Protein AF-A0A8E0IIP1-F1 (afdb_monomer_lite)

Structure (mmCIF, N/CA/C/O backbone):
data_AF-A0A8E0IIP1-F1
#
_entry.id   AF-A0A8E0IIP1-F1
#
loop_
_atom_site.group_PDB
_atom_site.id
_atom_site.type_symbol
_atom_site.label_atom_id
_atom_site.label_alt_id
_atom_site.label_comp_id
_atom_site.label_asym_id
_atom_site.label_entity_id
_atom_site.label_seq_id
_atom_site.pdbx_PDB_ins_code
_atom_site.Cartn_x
_atom_site.Cartn_y
_atom_site.Cartn_z
_atom_site.occupancy
_atom_site.B_iso_or_equiv
_atom_site.auth_seq_id
_atom_site.auth_comp_id
_atom_site.auth_asym_id
_atom_site.auth_atom_id
_atom_site.pdbx_PDB_model_num
ATOM 1 N N . MET A 1 1 ? 0.835 8.792 30.748 1.00 57.00 1 MET A N 1
ATOM 2 C CA . MET A 1 1 ? -0.344 8.325 29.977 1.00 57.00 1 MET A CA 1
ATOM 3 C C . MET A 1 1 ? 0.042 7.818 28.583 1.00 57.00 1 MET A C 1
ATOM 5 O O . MET A 1 1 ? -0.155 6.639 28.331 1.00 57.00 1 MET A O 1
ATOM 9 N N . TYR A 1 2 ? 0.683 8.631 27.726 1.00 58.44 2 TYR A N 1
ATOM 10 C CA . TYR A 1 2 ? 1.161 8.202 26.393 1.00 58.44 2 TYR A CA 1
ATOM 11 C C . TYR A 1 2 ? 2.090 6.975 26.408 1.00 58.44 2 TYR A C 1
ATOM 13 O O . TYR A 1 2 ? 1.942 6.086 25.577 1.00 58.44 2 TYR A O 1
ATOM 21 N N . HIS A 1 3 ? 2.997 6.878 27.385 1.00 64.25 3 HIS A N 1
ATOM 22 C CA . HIS A 1 3 ? 3.907 5.733 27.517 1.00 64.25 3 HIS A CA 1
ATOM 23 C C . HIS A 1 3 ? 3.172 4.389 27.710 1.00 64.25 3 HIS A C 1
ATOM 25 O O . HIS A 1 3 ? 3.529 3.390 27.091 1.00 64.25 3 HIS A O 1
ATOM 31 N N . ASN A 1 4 ? 2.089 4.371 28.498 1.00 65.06 4 ASN A N 1
ATOM 32 C CA . ASN A 1 4 ? 1.294 3.158 28.725 1.00 65.06 4 ASN A CA 1
ATOM 33 C C . ASN A 1 4 ? 0.497 2.759 27.479 1.00 65.06 4 ASN A C 1
ATOM 35 O O . ASN A 1 4 ? 0.403 1.573 27.174 1.00 65.06 4 ASN A O 1
ATOM 39 N N . VAL A 1 5 ? 0.008 3.747 26.720 1.00 62.69 5 VAL A N 1
ATOM 40 C CA . VAL A 1 5 ? -0.633 3.521 25.419 1.00 62.69 5 VAL A CA 1
ATOM 41 C C . VAL A 1 5 ? 0.356 2.877 24.451 1.00 62.69 5 VAL A C 1
ATOM 43 O O . VAL A 1 5 ? 0.039 1.851 23.863 1.00 62.69 5 VAL A O 1
ATOM 46 N N . ILE A 1 6 ? 1.573 3.412 24.330 1.00 63.59 6 ILE A N 1
ATOM 47 C CA . ILE A 1 6 ? 2.617 2.849 23.458 1.00 63.59 6 ILE A CA 1
ATOM 48 C C . ILE A 1 6 ? 2.985 1.426 23.896 1.00 63.59 6 ILE A C 1
ATOM 50 O O . ILE A 1 6 ? 3.087 0.534 23.058 1.00 63.59 6 ILE A O 1
ATOM 54 N N . ARG A 1 7 ? 3.112 1.175 25.204 1.00 66.38 7 ARG A N 1
ATOM 55 C CA . ARG A 1 7 ? 3.390 -0.164 25.744 1.00 66.38 7 ARG A CA 1
ATOM 56 C C . ARG A 1 7 ? 2.278 -1.164 25.411 1.00 66.38 7 ARG A C 1
ATOM 58 O O . ARG A 1 7 ? 2.577 -2.271 24.974 1.00 66.38 7 ARG A O 1
ATOM 65 N N . GLN A 1 8 ? 1.010 -0.783 25.568 1.00 66.12 8 GLN A N 1
ATOM 66 C CA . GLN A 1 8 ? -0.130 -1.621 25.172 1.00 66.12 8 GLN A CA 1
ATOM 67 C C . GLN A 1 8 ? -0.169 -1.847 23.657 1.00 66.12 8 GLN A C 1
ATOM 69 O O . GLN A 1 8 ? -0.395 -2.971 23.210 1.00 66.12 8 GLN A O 1
ATOM 74 N N . GLN A 1 9 ? 0.103 -0.809 22.860 1.00 66.31 9 GLN A N 1
ATOM 75 C CA . GLN A 1 9 ? 0.164 -0.947 21.411 1.00 66.31 9 GLN A CA 1
ATOM 76 C C . GLN A 1 9 ? 1.285 -1.914 21.003 1.00 66.31 9 GLN A C 1
ATOM 78 O O . GLN A 1 9 ? 1.018 -2.813 20.210 1.00 66.31 9 GLN A O 1
ATOM 83 N N . ASN A 1 10 ? 2.470 -1.827 21.611 1.00 65.88 10 ASN A N 1
ATOM 84 C CA . ASN A 1 10 ? 3.581 -2.750 21.370 1.00 65.88 10 ASN A CA 1
ATOM 85 C C . ASN A 1 10 ? 3.250 -4.201 21.742 1.00 65.88 10 ASN A C 1
ATOM 87 O O . ASN A 1 10 ? 3.603 -5.097 20.984 1.00 65.88 10 ASN A O 1
ATOM 91 N N . LEU A 1 11 ? 2.540 -4.442 22.850 1.00 69.94 11 LEU A N 1
ATOM 92 C CA . LEU A 1 11 ? 2.113 -5.793 23.248 1.00 69.94 11 LEU A CA 1
ATOM 93 C C . LEU A 1 11 ? 1.131 -6.422 22.249 1.00 69.94 11 LEU A C 1
ATOM 95 O O . LEU A 1 11 ? 1.214 -7.608 21.942 1.00 69.94 11 LEU A O 1
ATOM 99 N N . LEU A 1 12 ? 0.202 -5.632 21.708 1.00 67.56 12 LEU A N 1
ATOM 100 C CA . LEU A 1 12 ? -0.656 -6.098 20.618 1.00 67.56 12 LEU A CA 1
ATOM 101 C C . LEU A 1 12 ? 0.140 -6.278 19.317 1.00 67.56 12 LEU A C 1
ATOM 103 O O . LEU A 1 12 ? -0.113 -7.212 18.564 1.00 67.56 12 LEU A O 1
ATOM 107 N N . THR A 1 13 ? 1.117 -5.413 19.046 1.00 66.38 13 THR A N 1
ATOM 108 C CA . THR A 1 13 ? 1.976 -5.528 17.864 1.00 66.38 13 THR A CA 1
ATOM 109 C C . THR A 1 13 ? 2.789 -6.820 17.879 1.00 66.38 13 THR A C 1
ATOM 111 O O . THR A 1 13 ? 2.849 -7.499 16.857 1.00 66.38 13 THR A O 1
ATOM 114 N N . THR A 1 14 ? 3.358 -7.208 19.022 1.00 69.44 14 THR A N 1
ATOM 115 C CA . THR A 1 14 ? 4.048 -8.497 19.165 1.00 69.44 14 THR A CA 1
ATOM 116 C C . THR A 1 14 ? 3.091 -9.676 19.015 1.00 69.44 14 THR A C 1
ATOM 118 O O . THR A 1 14 ? 3.444 -10.654 18.361 1.00 69.44 14 THR A O 1
ATOM 121 N N . ALA A 1 15 ? 1.855 -9.572 19.515 1.00 72.75 15 ALA A N 1
ATOM 122 C CA . ALA A 1 15 ? 0.838 -10.610 19.329 1.00 72.75 15 ALA A CA 1
ATOM 123 C C . ALA A 1 15 ? 0.456 -10.823 17.849 1.00 72.75 15 ALA A C 1
ATOM 125 O O . ALA A 1 15 ? 0.236 -11.956 17.421 1.00 72.75 15 ALA A O 1
ATOM 126 N N . PHE A 1 16 ? 0.426 -9.752 17.048 1.00 76.81 16 PHE A N 1
ATOM 127 C CA . PHE A 1 16 ? 0.108 -9.802 15.615 1.00 76.81 16 PHE A CA 1
ATOM 128 C C . PHE A 1 16 ? 1.342 -9.799 14.699 1.00 76.81 16 PHE A C 1
ATOM 130 O O . PHE A 1 16 ? 1.198 -9.708 13.481 1.00 76.81 16 PHE A O 1
ATOM 137 N N . PHE A 1 17 ? 2.550 -9.968 15.246 1.00 76.81 17 PHE A N 1
ATOM 138 C CA . PHE A 1 17 ? 3.807 -9.931 14.489 1.00 76.81 17 PHE A CA 1
ATOM 139 C C . PHE A 1 17 ? 3.812 -10.877 13.284 1.00 76.81 17 PHE A C 1
ATOM 141 O O . PHE A 1 17 ? 4.213 -10.488 12.191 1.00 76.81 17 PHE A O 1
ATOM 148 N N . ARG A 1 18 ? 3.274 -12.093 13.449 1.00 78.75 18 ARG A N 1
ATOM 149 C CA . ARG A 1 18 ? 3.151 -13.075 12.359 1.00 78.75 18 ARG A CA 1
ATOM 150 C C . ARG A 1 18 ? 2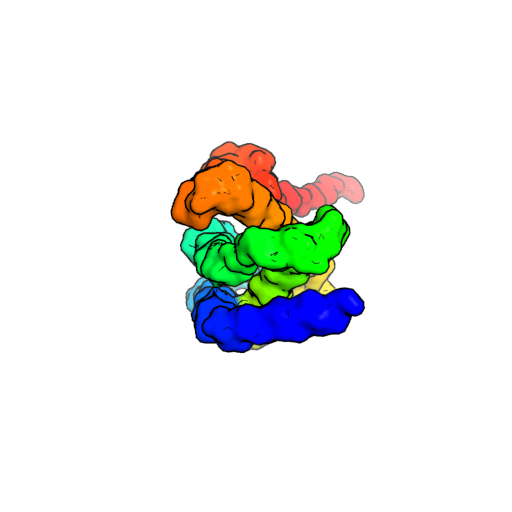.310 -12.559 11.189 1.00 78.75 18 ARG A C 1
ATOM 152 O O . ARG A 1 18 ? 2.659 -12.812 10.044 1.00 78.75 18 ARG A O 1
ATOM 159 N N . VAL A 1 19 ? 1.240 -11.812 11.460 1.00 80.56 19 VAL A N 1
ATOM 160 C CA . VAL A 1 19 ? 0.385 -11.230 10.414 1.00 80.56 19 VAL A CA 1
ATOM 161 C C . VAL A 1 19 ? 1.149 -10.149 9.652 1.00 80.56 19 VAL A C 1
ATOM 163 O O . VAL A 1 19 ? 1.135 -10.146 8.424 1.00 80.56 19 VAL A O 1
ATOM 166 N N . TYR A 1 20 ? 1.873 -9.278 10.362 1.00 79.31 20 TYR A N 1
ATOM 167 C CA . TYR A 1 20 ? 2.717 -8.259 9.734 1.00 79.31 20 TYR A CA 1
ATOM 168 C C . TYR A 1 20 ? 3.836 -8.875 8.884 1.00 79.31 20 TYR A C 1
ATOM 170 O O . TYR A 1 20 ? 4.094 -8.389 7.784 1.00 79.31 20 TYR A O 1
ATOM 178 N N . LEU A 1 21 ? 4.450 -9.974 9.342 1.00 81.38 21 LEU A N 1
ATOM 179 C CA . LEU A 1 21 ? 5.435 -10.726 8.560 1.00 81.38 21 LEU A CA 1
ATOM 180 C C . LEU A 1 21 ? 4.839 -11.284 7.268 1.00 81.38 21 LEU A C 1
ATOM 182 O O . LEU A 1 21 ? 5.437 -11.119 6.209 1.00 81.38 21 LEU A O 1
ATOM 186 N N . VAL A 1 22 ? 3.656 -11.903 7.335 1.00 84.38 22 VAL A N 1
ATOM 187 C CA . VAL A 1 22 ? 2.963 -12.415 6.142 1.00 84.38 22 VAL A CA 1
ATOM 188 C C . VAL A 1 22 ? 2.640 -11.272 5.177 1.00 84.38 22 VAL A C 1
ATOM 190 O O . VAL A 1 22 ? 2.883 -11.402 3.981 1.00 84.38 22 VAL A O 1
ATOM 193 N N . CYS A 1 23 ? 2.175 -10.125 5.680 1.00 85.19 23 CYS A N 1
ATOM 194 C CA . CYS A 1 23 ? 1.909 -8.952 4.843 1.00 85.19 23 CYS A CA 1
ATOM 195 C C . CYS A 1 23 ? 3.179 -8.428 4.159 1.00 85.19 23 CYS A C 1
ATOM 197 O O . CYS A 1 23 ? 3.158 -8.107 2.971 1.00 85.19 23 CYS A O 1
ATOM 199 N N . GLY A 1 24 ? 4.295 -8.377 4.891 1.00 83.88 24 GLY A N 1
ATOM 200 C CA . GLY A 1 24 ? 5.602 -8.020 4.346 1.00 83.88 24 GLY A CA 1
ATOM 201 C C . GLY A 1 24 ? 6.073 -9.003 3.275 1.00 83.88 24 GLY A C 1
ATOM 202 O O . GLY A 1 24 ? 6.498 -8.583 2.203 1.00 83.88 24 GLY A O 1
ATOM 203 N N . PHE A 1 25 ? 5.928 -10.305 3.520 1.00 85.62 25 PHE A N 1
ATOM 204 C CA . PHE A 1 25 ? 6.297 -11.354 2.570 1.00 85.62 25 PHE A CA 1
ATOM 205 C C . PHE A 1 25 ? 5.478 -11.287 1.275 1.00 85.62 25 PHE A C 1
ATOM 207 O O . PHE A 1 25 ? 6.038 -11.365 0.185 1.00 85.62 25 PHE A O 1
ATOM 214 N N . VAL A 1 26 ? 4.164 -11.078 1.373 1.00 85.62 26 VAL A N 1
ATOM 215 C CA . VAL A 1 26 ? 3.301 -10.915 0.194 1.00 85.62 26 VAL A CA 1
ATOM 216 C C . VAL A 1 26 ? 3.667 -9.646 -0.582 1.00 85.62 26 VAL A C 1
ATOM 218 O O . VAL A 1 26 ? 3.760 -9.692 -1.806 1.00 85.62 26 VAL A O 1
ATOM 221 N N . SER A 1 27 ? 3.947 -8.538 0.113 1.00 85.00 27 SER A N 1
ATOM 222 C CA . SER A 1 27 ? 4.437 -7.298 -0.510 1.00 85.00 27 SER A CA 1
ATOM 223 C C . SER A 1 27 ? 5.734 -7.529 -1.297 1.00 85.00 27 SER A C 1
ATOM 225 O O . SER A 1 27 ? 5.860 -7.092 -2.440 1.00 85.00 27 SER A O 1
ATOM 227 N N . LEU A 1 28 ? 6.665 -8.291 -0.716 1.00 86.69 28 LEU A N 1
ATOM 228 C CA . LEU A 1 28 ? 7.923 -8.677 -1.350 1.00 86.69 28 LEU A CA 1
ATOM 229 C C . LEU A 1 28 ? 7.690 -9.526 -2.607 1.00 86.69 28 LEU A C 1
ATOM 231 O O . LEU A 1 28 ? 8.248 -9.215 -3.655 1.00 86.69 28 LEU A O 1
ATOM 235 N N . MET A 1 29 ? 6.839 -10.554 -2.539 1.00 85.50 29 MET A N 1
ATOM 236 C CA . MET A 1 29 ? 6.538 -11.422 -3.690 1.00 85.50 29 MET A CA 1
ATOM 237 C C . MET A 1 29 ? 5.884 -10.660 -4.847 1.00 85.50 29 MET A C 1
ATOM 239 O O . MET A 1 29 ? 6.220 -10.879 -6.013 1.00 85.50 29 MET A O 1
ATOM 243 N N . ILE A 1 30 ? 4.997 -9.713 -4.532 1.00 85.19 30 ILE A N 1
ATOM 244 C CA . ILE A 1 30 ? 4.390 -8.828 -5.531 1.00 85.19 30 ILE A CA 1
ATOM 245 C C . ILE A 1 30 ? 5.466 -8.009 -6.251 1.00 85.19 30 ILE A C 1
ATOM 247 O O . ILE A 1 30 ? 5.477 -7.973 -7.479 1.00 85.19 30 ILE A O 1
ATOM 251 N N . SER A 1 31 ? 6.395 -7.396 -5.513 1.00 81.62 31 SER A N 1
ATOM 252 C CA . SER A 1 31 ? 7.503 -6.640 -6.108 1.00 81.62 31 SER A CA 1
ATOM 253 C C . SER A 1 31 ? 8.441 -7.518 -6.940 1.00 81.62 31 SER A C 1
ATOM 255 O O . SER A 1 31 ? 8.840 -7.120 -8.030 1.00 81.62 31 SER A O 1
ATOM 257 N N . LEU A 1 32 ? 8.759 -8.732 -6.478 1.00 83.62 32 LEU A N 1
ATOM 258 C CA . LEU A 1 32 ? 9.637 -9.661 -7.202 1.00 83.62 32 LEU A CA 1
ATOM 259 C C . LEU A 1 32 ? 9.041 -10.170 -8.517 1.00 83.62 32 LEU A C 1
ATOM 261 O O . LEU A 1 32 ? 9.791 -10.604 -9.388 1.00 83.62 32 LEU A O 1
ATOM 265 N N . THR A 1 33 ? 7.724 -10.069 -8.712 1.00 79.38 33 THR A N 1
ATOM 266 C CA . THR A 1 33 ? 7.091 -10.418 -9.996 1.00 79.38 33 THR A CA 1
ATOM 267 C C . THR A 1 33 ? 7.653 -9.572 -11.150 1.00 79.38 33 THR A C 1
ATOM 269 O O . THR A 1 33 ? 7.672 -10.019 -12.295 1.00 79.38 33 THR A O 1
ATOM 272 N N . GLY A 1 34 ? 8.192 -8.382 -10.854 1.00 69.00 34 GLY A N 1
ATOM 273 C CA . GLY A 1 34 ? 8.881 -7.543 -11.832 1.00 69.00 34 GLY A CA 1
ATOM 274 C C . GLY A 1 34 ? 10.159 -8.152 -12.426 1.00 69.00 34 GLY A C 1
ATOM 275 O O . GLY A 1 34 ? 10.562 -7.728 -13.503 1.00 69.00 34 GLY A O 1
ATOM 276 N N . LEU A 1 35 ? 10.765 -9.168 -11.792 1.00 72.06 35 LEU A N 1
ATOM 277 C CA . LEU A 1 35 ? 11.939 -9.868 -12.336 1.00 72.06 35 LEU A CA 1
ATOM 278 C C . LEU A 1 35 ? 11.620 -10.602 -13.642 1.00 72.06 35 LEU A C 1
ATOM 280 O O . LEU A 1 35 ? 12.394 -10.527 -14.586 1.00 72.06 35 LEU A O 1
ATOM 284 N N . ASN A 1 36 ? 10.463 -11.264 -13.714 1.00 69.94 36 ASN A N 1
ATOM 285 C CA . ASN A 1 36 ? 10.079 -12.052 -14.890 1.00 69.94 36 ASN A CA 1
ATOM 286 C C . ASN A 1 36 ? 9.547 -11.189 -16.042 1.00 69.94 36 ASN A C 1
ATOM 288 O O . ASN A 1 36 ? 9.533 -11.635 -17.184 1.00 69.94 36 ASN A O 1
ATOM 292 N N . ASN A 1 37 ? 9.094 -9.968 -15.745 1.00 64.00 37 ASN A N 1
ATOM 293 C CA . ASN A 1 37 ? 8.469 -9.080 -16.725 1.00 64.00 37 ASN A CA 1
ATOM 294 C C . ASN A 1 37 ? 9.475 -8.178 -17.461 1.00 64.00 37 ASN A C 1
ATOM 296 O O . ASN A 1 37 ? 9.102 -7.540 -18.442 1.00 64.00 37 ASN A O 1
ATOM 300 N N . MET A 1 38 ? 10.729 -8.107 -17.005 1.00 62.78 38 MET A N 1
ATOM 301 C CA . MET A 1 38 ? 11.791 -7.329 -17.646 1.00 62.78 38 MET A CA 1
ATOM 302 C C . MET A 1 38 ? 12.708 -8.251 -18.454 1.00 62.78 38 MET A C 1
ATOM 304 O O . MET A 1 38 ? 13.802 -8.596 -18.015 1.00 62.78 38 MET A O 1
ATOM 308 N N . SER A 1 39 ? 12.280 -8.661 -19.648 1.00 55.22 39 SER A N 1
ATOM 309 C CA . SER A 1 39 ? 13.222 -9.195 -20.633 1.00 55.22 39 SER A CA 1
ATOM 310 C C . SER A 1 39 ? 14.053 -8.045 -21.201 1.00 55.22 39 SER A C 1
ATOM 312 O O . SER A 1 39 ? 13.507 -7.022 -21.615 1.00 55.22 39 SER A O 1
ATOM 314 N N . SER A 1 40 ? 15.370 -8.230 -21.247 1.00 52.88 40 SER A N 1
ATOM 315 C CA . SER A 1 40 ? 16.417 -7.273 -21.645 1.00 52.88 40 SER A CA 1
ATOM 316 C C . SER A 1 40 ? 16.338 -6.742 -23.090 1.00 52.88 40 SER A C 1
ATOM 318 O O . SER A 1 40 ? 17.301 -6.170 -23.592 1.00 52.88 40 SER A O 1
ATOM 320 N N . THR A 1 41 ? 15.218 -6.926 -23.784 1.00 51.62 41 THR A N 1
ATOM 321 C CA . THR A 1 41 ? 15.050 -6.587 -25.201 1.00 51.62 41 THR A CA 1
ATOM 322 C C . THR A 1 41 ? 14.163 -5.365 -25.452 1.00 51.62 41 THR A C 1
ATOM 324 O O . THR A 1 41 ? 14.317 -4.758 -26.504 1.00 51.62 41 THR A O 1
ATOM 327 N N . ASP A 1 42 ? 13.335 -4.924 -24.491 1.00 56.44 42 ASP A N 1
ATOM 328 C CA . ASP A 1 42 ? 12.415 -3.779 -24.662 1.00 56.44 42 ASP A CA 1
ATOM 329 C C . ASP A 1 42 ? 12.558 -2.733 -23.539 1.00 56.44 42 ASP A C 1
ATOM 331 O O . ASP A 1 42 ? 11.716 -2.582 -22.644 1.00 56.44 42 ASP A O 1
ATOM 335 N N . PHE A 1 43 ? 13.663 -1.986 -23.579 1.00 62.75 43 PHE A N 1
ATOM 336 C CA . PHE A 1 43 ? 13.945 -0.896 -22.645 1.00 62.75 43 PHE A CA 1
ATOM 337 C C . PHE A 1 43 ? 13.122 0.361 -22.984 1.00 62.75 43 PHE A C 1
ATOM 339 O O . PHE A 1 43 ? 13.451 1.097 -23.912 1.00 62.75 43 PHE A O 1
ATOM 346 N N . SER A 1 44 ? 12.069 0.647 -22.203 1.00 70.19 44 SER A N 1
ATOM 347 C CA . SER A 1 44 ? 11.325 1.916 -22.271 1.00 70.19 44 SER A CA 1
ATOM 348 C C . SER A 1 44 ? 10.938 2.449 -20.873 1.00 70.19 44 SER A C 1
ATOM 350 O O . SER A 1 44 ? 10.658 1.657 -19.966 1.00 70.19 44 SER A O 1
ATOM 352 N N . PRO A 1 45 ? 10.878 3.784 -20.663 1.00 69.25 45 PRO A N 1
ATOM 353 C CA . PRO A 1 45 ? 10.410 4.392 -19.407 1.00 69.25 45 PRO A CA 1
ATOM 354 C C . PRO A 1 45 ? 8.983 3.981 -19.018 1.00 69.25 45 PRO A C 1
ATOM 356 O O . PRO A 1 45 ? 8.634 3.928 -17.837 1.00 69.25 45 PRO A O 1
ATOM 359 N N . GLU A 1 46 ? 8.147 3.686 -20.012 1.00 71.88 46 GLU A N 1
ATOM 360 C CA . GLU A 1 46 ? 6.775 3.228 -19.805 1.00 71.88 46 GLU A CA 1
ATOM 361 C C . GLU A 1 46 ? 6.749 1.794 -19.264 1.00 71.88 46 GLU A C 1
ATOM 363 O O . GLU A 1 46 ? 6.057 1.541 -18.275 1.00 71.88 46 GLU A O 1
ATOM 368 N N . ASN A 1 47 ? 7.581 0.902 -19.817 1.00 73.25 47 ASN A N 1
ATOM 369 C CA . ASN A 1 47 ? 7.741 -0.477 -19.342 1.00 73.25 47 ASN A CA 1
ATOM 370 C C . ASN A 1 47 ? 8.291 -0.523 -17.908 1.00 73.25 47 ASN A C 1
ATOM 372 O O . ASN A 1 47 ? 7.841 -1.322 -17.082 1.00 73.25 47 ASN A O 1
ATOM 376 N N . LEU A 1 48 ? 9.222 0.377 -17.576 1.00 74.88 48 LEU A N 1
ATOM 377 C CA . LEU A 1 48 ? 9.732 0.548 -16.214 1.00 74.88 48 LEU A CA 1
ATOM 378 C C . LEU A 1 48 ? 8.594 0.896 -15.241 1.00 74.88 48 LEU A C 1
ATOM 380 O O . LEU A 1 48 ? 8.445 0.280 -14.185 1.00 74.88 48 LEU A O 1
ATOM 384 N N . MET A 1 49 ? 7.745 1.850 -15.622 1.00 76.19 49 MET A N 1
ATOM 385 C CA . MET A 1 49 ? 6.625 2.303 -14.799 1.00 76.19 49 MET A CA 1
ATOM 386 C C . MET A 1 49 ? 5.547 1.236 -14.602 1.00 76.19 49 MET A C 1
ATOM 388 O O . MET A 1 49 ? 5.012 1.113 -13.499 1.00 76.19 49 MET A O 1
ATOM 392 N N . THR A 1 50 ? 5.221 0.455 -15.631 1.00 75.69 50 THR A N 1
ATOM 393 C CA . THR A 1 50 ? 4.255 -0.649 -15.515 1.00 75.69 50 THR A CA 1
ATOM 394 C C . THR A 1 50 ? 4.796 -1.813 -14.697 1.00 75.69 50 THR A C 1
ATOM 396 O O . THR A 1 50 ? 4.010 -2.525 -14.075 1.00 75.69 50 THR A O 1
ATOM 399 N N . THR A 1 51 ? 6.120 -1.981 -14.657 1.00 76.94 51 THR A N 1
ATOM 400 C CA . THR A 1 51 ? 6.773 -3.031 -13.869 1.00 76.94 51 THR A CA 1
ATOM 401 C C . THR A 1 51 ? 6.877 -2.671 -12.391 1.00 76.94 51 THR A C 1
ATOM 403 O O . THR A 1 51 ? 6.616 -3.524 -11.550 1.00 76.94 51 THR A O 1
ATOM 406 N N . ILE A 1 52 ? 7.210 -1.416 -12.064 1.00 77.81 52 ILE A N 1
ATOM 407 C CA . ILE A 1 52 ? 7.264 -0.942 -10.670 1.00 77.81 52 ILE A CA 1
ATOM 408 C C . ILE A 1 52 ? 5.847 -0.806 -10.097 1.00 77.81 52 ILE A C 1
ATOM 410 O O . ILE A 1 52 ? 5.604 -1.161 -8.946 1.00 77.81 52 ILE A O 1
ATOM 414 N N . PHE A 1 53 ? 4.887 -0.326 -10.898 1.00 80.00 53 PHE A N 1
ATOM 415 C CA . PHE A 1 53 ? 3.500 -0.107 -10.471 1.00 80.00 53 PHE A CA 1
ATOM 416 C C . PHE A 1 53 ? 2.482 -0.967 -11.247 1.00 80.00 53 PHE A C 1
ATOM 418 O O . PHE A 1 53 ? 1.605 -0.432 -11.942 1.00 80.00 53 PHE A O 1
ATOM 425 N N . PRO A 1 54 ? 2.538 -2.303 -11.115 1.00 81.12 54 PRO A N 1
ATOM 426 C CA . PRO A 1 54 ? 1.617 -3.207 -11.788 1.00 81.12 54 PRO A CA 1
ATOM 427 C C . PRO A 1 54 ? 0.219 -3.077 -11.176 1.00 81.12 54 PRO A C 1
ATOM 429 O O . PRO A 1 54 ? -0.061 -3.575 -10.083 1.00 81.12 54 PRO A O 1
ATOM 432 N N . ARG A 1 55 ? -0.690 -2.405 -11.893 1.00 81.88 55 ARG A N 1
ATOM 433 C CA . ARG A 1 55 ? -2.026 -2.033 -11.384 1.00 81.88 55 ARG A CA 1
ATOM 434 C C . ARG A 1 55 ? -2.828 -3.236 -10.880 1.00 81.88 55 ARG A C 1
ATOM 436 O O . ARG A 1 55 ? -3.486 -3.136 -9.852 1.00 81.88 55 ARG A O 1
ATOM 443 N N . HIS A 1 56 ? -2.745 -4.374 -11.570 1.00 82.38 56 HIS A N 1
ATOM 444 C CA . HIS A 1 56 ? -3.453 -5.605 -11.199 1.00 82.38 56 HIS A CA 1
ATOM 445 C C . HIS A 1 56 ? -2.925 -6.223 -9.902 1.00 82.38 56 HIS A C 1
ATOM 447 O O . HIS A 1 56 ? -3.715 -6.634 -9.056 1.00 82.38 56 HIS A O 1
ATOM 453 N N . LEU A 1 57 ? -1.603 -6.235 -9.706 1.00 84.12 57 LEU A N 1
ATOM 454 C CA . LEU A 1 57 ? -0.999 -6.761 -8.481 1.00 84.12 57 LEU A CA 1
ATOM 455 C C . LEU A 1 57 ? -1.224 -5.822 -7.291 1.00 84.12 57 LEU A C 1
ATOM 457 O O . LEU A 1 57 ? -1.420 -6.283 -6.168 1.00 84.12 57 LEU A O 1
ATOM 461 N N . ILE A 1 58 ? -1.264 -4.508 -7.527 1.00 84.38 58 ILE A N 1
ATOM 462 C CA . ILE A 1 58 ? -1.638 -3.536 -6.494 1.00 84.38 58 ILE A CA 1
ATOM 463 C C . ILE A 1 58 ? -3.106 -3.737 -6.081 1.00 84.38 58 ILE A C 1
ATOM 465 O O . ILE A 1 58 ? -3.405 -3.790 -4.887 1.00 84.38 58 ILE A O 1
ATOM 469 N N . PHE A 1 59 ? -4.006 -3.902 -7.057 1.00 85.31 59 PHE A N 1
ATOM 470 C CA . PHE A 1 59 ? -5.439 -4.109 -6.836 1.00 85.31 59 PHE A CA 1
ATOM 471 C C . PHE A 1 59 ? -5.759 -5.429 -6.118 1.00 85.31 59 PHE A C 1
ATOM 473 O O . PHE A 1 59 ? -6.446 -5.399 -5.098 1.00 85.31 59 PHE A O 1
ATOM 480 N N . CYS A 1 60 ? -5.276 -6.564 -6.631 1.00 84.25 60 CYS A N 1
ATOM 481 C CA . CYS A 1 60 ? -5.602 -7.896 -6.109 1.00 84.25 60 CYS A CA 1
ATOM 482 C C . CYS A 1 60 ? -4.704 -8.334 -4.947 1.00 84.25 60 CYS A C 1
ATOM 484 O O . CYS A 1 60 ? -5.107 -9.174 -4.148 1.00 84.25 60 CYS A O 1
ATOM 486 N N . GLY A 1 61 ? -3.482 -7.810 -4.867 1.00 85.81 61 GLY A N 1
ATOM 487 C CA . GLY A 1 61 ? -2.467 -8.270 -3.925 1.00 85.81 61 GLY A CA 1
ATOM 488 C C . GLY A 1 61 ? -2.203 -7.260 -2.818 1.00 85.81 61 GLY A C 1
ATOM 489 O O . GLY A 1 61 ? -2.535 -7.506 -1.658 1.00 85.81 61 GLY A O 1
ATOM 490 N N . LEU A 1 62 ? -1.618 -6.113 -3.165 1.00 86.31 62 LEU A N 1
ATOM 491 C CA . LEU A 1 62 ? -1.042 -5.187 -2.185 1.00 86.31 62 LEU A CA 1
ATOM 492 C C . LEU A 1 62 ? -2.109 -4.567 -1.271 1.00 86.31 62 LEU A C 1
ATOM 494 O O . LEU A 1 62 ? -1.975 -4.612 -0.047 1.00 86.31 62 LEU A O 1
ATOM 498 N N . ILE A 1 63 ? -3.196 -4.048 -1.850 1.00 88.00 63 ILE A N 1
ATOM 499 C CA . ILE A 1 63 ? -4.286 -3.418 -1.091 1.00 88.00 63 ILE A CA 1
ATOM 500 C C . ILE A 1 63 ? -5.053 -4.441 -0.231 1.00 88.00 63 ILE A C 1
ATOM 502 O O . ILE A 1 63 ? -5.214 -4.191 0.965 1.00 88.00 63 ILE A O 1
ATOM 506 N N . PRO A 1 64 ? -5.492 -5.606 -0.749 1.00 87.88 64 PRO A N 1
ATOM 507 C CA . PRO A 1 64 ? -6.193 -6.599 0.067 1.00 87.88 64 PRO A CA 1
ATOM 508 C C . PRO A 1 64 ? -5.331 -7.142 1.205 1.00 87.88 64 PRO A C 1
ATOM 510 O O . PRO A 1 64 ? -5.814 -7.269 2.327 1.00 87.88 64 PRO A O 1
ATOM 513 N N . THR A 1 65 ? -4.042 -7.381 0.950 1.00 89.12 65 THR A N 1
ATOM 514 C CA . THR A 1 65 ? -3.084 -7.814 1.977 1.00 89.12 65 THR A CA 1
ATOM 515 C C . THR A 1 65 ? -2.966 -6.783 3.092 1.00 89.12 65 THR A C 1
ATOM 517 O O . THR A 1 65 ? -3.040 -7.132 4.269 1.00 89.12 65 THR A O 1
ATOM 520 N N . TYR A 1 66 ? -2.855 -5.503 2.735 1.00 89.69 66 TYR A N 1
ATOM 521 C CA . TYR A 1 66 ? -2.836 -4.417 3.706 1.00 89.69 66 TYR A CA 1
ATOM 522 C C . TYR A 1 66 ? -4.109 -4.390 4.570 1.00 89.69 66 TYR A C 1
ATOM 524 O O . TYR A 1 66 ? -4.024 -4.321 5.798 1.00 89.69 66 TYR A O 1
ATOM 532 N N . LEU A 1 67 ? -5.291 -4.507 3.955 1.00 89.56 67 LEU A N 1
ATOM 533 C CA . LEU A 1 67 ? -6.571 -4.523 4.672 1.00 89.56 67 LEU A CA 1
ATOM 534 C C . LEU A 1 67 ? -6.684 -5.722 5.626 1.00 89.56 67 LEU A C 1
ATOM 536 O O . LEU A 1 67 ? -7.102 -5.561 6.777 1.00 89.56 67 LEU A O 1
ATOM 540 N N . LEU A 1 68 ? -6.274 -6.911 5.173 1.00 88.38 68 LEU A N 1
ATOM 541 C CA . LEU A 1 68 ? -6.259 -8.133 5.981 1.00 88.38 68 LEU A CA 1
ATOM 542 C C . LEU A 1 68 ? -5.239 -8.069 7.122 1.00 88.38 68 LEU A C 1
ATOM 544 O O . LEU A 1 68 ? -5.490 -8.642 8.177 1.00 88.38 68 LEU A O 1
ATOM 548 N N . GLY A 1 69 ? -4.127 -7.350 6.957 1.00 84.56 69 GLY A N 1
ATOM 549 C CA . GLY A 1 69 ? -3.171 -7.087 8.035 1.00 84.56 69 GLY A CA 1
ATOM 550 C C . GLY A 1 69 ? -3.682 -6.077 9.064 1.00 84.56 69 GLY A C 1
ATOM 551 O O . GLY A 1 69 ? -3.428 -6.212 10.263 1.00 84.56 69 GLY A O 1
ATOM 552 N N . LEU A 1 70 ? -4.443 -5.079 8.613 1.00 86.44 70 LEU A N 1
ATOM 553 C CA . LEU A 1 70 ? -4.953 -3.993 9.448 1.00 86.44 70 LEU A CA 1
ATOM 554 C C . LEU A 1 70 ? -6.121 -4.431 10.341 1.00 86.44 70 LEU A C 1
ATOM 556 O O . LEU A 1 70 ? -6.131 -4.138 11.536 1.00 86.44 70 LEU A O 1
ATOM 560 N N . LEU A 1 71 ? -7.102 -5.152 9.797 1.00 84.94 71 LEU A N 1
ATOM 561 C CA . LEU A 1 71 ? -8.349 -5.491 10.499 1.00 84.94 71 LEU A CA 1
ATOM 562 C C . LEU A 1 71 ? -8.170 -6.316 11.792 1.00 84.94 71 LEU A C 1
ATOM 564 O O . LEU A 1 71 ? -8.836 -6.010 12.792 1.00 84.94 71 LEU A O 1
ATOM 568 N N . PRO A 1 72 ? -7.298 -7.340 11.854 1.00 75.62 72 PRO A N 1
ATOM 569 C CA . PRO A 1 72 ? -7.017 -8.069 13.088 1.00 75.62 72 PRO A CA 1
ATOM 570 C C . PRO A 1 72 ? -6.444 -7.159 14.174 1.00 75.62 72 PRO A C 1
ATOM 572 O O . PRO A 1 72 ? -6.875 -7.253 15.325 1.00 75.62 72 PRO A O 1
ATOM 575 N N . ALA A 1 73 ? -5.564 -6.230 13.786 1.00 71.88 73 ALA A N 1
ATOM 576 C CA . ALA A 1 73 ? -4.884 -5.302 14.684 1.00 71.88 73 ALA A CA 1
ATOM 577 C C . ALA A 1 73 ? -5.809 -4.215 15.265 1.00 71.88 73 ALA A C 1
ATOM 579 O O . ALA A 1 73 ? -5.481 -3.604 16.284 1.00 71.88 73 ALA A O 1
ATOM 580 N N . ILE A 1 74 ? -6.987 -3.998 14.668 1.00 70.50 74 ILE A N 1
ATOM 581 C CA . ILE A 1 74 ? -8.043 -3.153 15.235 1.00 70.50 74 ILE A CA 1
ATOM 582 C C . ILE A 1 74 ? -8.754 -3.946 16.339 1.00 70.50 74 ILE A C 1
ATOM 584 O O . ILE A 1 74 ? -9.753 -4.634 16.116 1.00 70.50 74 ILE A O 1
ATOM 588 N N . GLN A 1 75 ? -8.222 -3.885 17.553 1.00 65.62 75 GLN A N 1
ATOM 589 C CA . GLN A 1 75 ? -8.924 -4.284 18.770 1.00 65.62 75 GLN A CA 1
ATOM 590 C C . GLN A 1 75 ? -9.022 -3.064 19.679 1.00 65.62 75 GLN A C 1
ATOM 592 O O . GLN A 1 75 ? -8.196 -2.870 20.564 1.00 65.62 75 GLN A O 1
ATOM 597 N N . ILE A 1 76 ? -10.024 -2.219 19.443 1.00 59.56 76 ILE A N 1
ATOM 598 C CA . ILE A 1 76 ? -10.348 -1.143 20.381 1.00 59.56 76 ILE A CA 1
ATOM 599 C C . ILE A 1 76 ? -11.153 -1.795 21.502 1.00 59.56 76 ILE A C 1
ATOM 601 O O . ILE A 1 76 ? -12.332 -2.107 21.321 1.00 59.56 76 ILE A O 1
ATOM 605 N N . ARG A 1 77 ? -10.512 -2.086 22.639 1.00 55.94 77 ARG A N 1
ATOM 606 C CA . ARG A 1 77 ? -11.231 -2.632 23.793 1.00 55.94 77 ARG A CA 1
ATOM 607 C C . ARG A 1 77 ? -12.103 -1.518 24.383 1.00 55.94 77 ARG A C 1
ATOM 609 O O . ARG A 1 77 ? -11.604 -0.414 24.589 1.00 55.94 77 ARG A O 1
ATOM 616 N N . PRO A 1 78 ? -13.374 -1.779 24.731 1.00 50.41 78 PRO A N 1
ATOM 617 C CA . PRO A 1 78 ? -14.221 -0.783 25.395 1.00 50.41 78 PRO A CA 1
ATOM 618 C C . PRO A 1 78 ? -13.627 -0.308 26.735 1.00 50.41 78 PRO A C 1
ATOM 620 O O . PRO A 1 78 ? -13.856 0.825 27.148 1.00 50.41 78 PRO A O 1
ATOM 623 N N . GLN A 1 79 ? -12.787 -1.136 27.367 1.00 47.53 79 GLN A N 1
ATOM 624 C CA . GLN A 1 79 ? -12.017 -0.779 28.561 1.00 47.53 79 GLN A CA 1
ATOM 625 C C . GLN A 1 79 ? -11.002 0.349 28.310 1.00 47.53 79 GLN A C 1
ATOM 627 O O . GLN A 1 79 ? -10.815 1.177 29.193 1.00 47.53 79 GLN A O 1
ATOM 632 N N . ASP A 1 80 ? -10.408 0.451 27.114 1.00 51.59 80 ASP A N 1
ATOM 633 C CA . ASP A 1 80 ? -9.474 1.536 26.774 1.00 51.59 80 ASP A CA 1
ATOM 634 C C . ASP A 1 80 ? -10.206 2.880 26.601 1.00 51.59 80 ASP A C 1
ATOM 636 O O . ASP A 1 80 ? -9.653 3.937 26.893 1.00 51.59 80 ASP A O 1
ATOM 640 N N . ILE A 1 81 ? -11.480 2.860 26.196 1.00 54.31 81 ILE A N 1
ATOM 641 C CA . ILE A 1 81 ? -12.318 4.068 26.107 1.00 54.31 81 ILE A CA 1
ATOM 642 C C . ILE A 1 81 ? -12.640 4.600 27.514 1.00 54.31 81 ILE A C 1
ATOM 644 O O . ILE A 1 81 ? -12.580 5.807 27.749 1.00 54.31 81 ILE A O 1
ATOM 648 N N . LEU A 1 82 ? -12.924 3.694 28.456 1.00 49.72 82 LEU A N 1
ATOM 649 C CA . LEU A 1 82 ? -13.217 4.008 29.859 1.00 49.72 82 LEU A CA 1
ATOM 650 C C . LEU A 1 82 ? -11.975 4.440 30.656 1.00 49.72 82 LEU A C 1
ATOM 652 O O . LEU A 1 82 ? -12.070 5.369 31.451 1.00 49.72 82 LEU A O 1
ATOM 656 N N . LEU A 1 83 ? -10.815 3.815 30.427 1.00 51.03 83 LEU A N 1
ATOM 657 C CA . LEU A 1 83 ? -9.561 4.138 31.124 1.00 51.03 83 LEU A CA 1
ATOM 658 C C . LEU A 1 83 ? -8.922 5.446 30.652 1.00 51.03 83 LEU A C 1
ATOM 660 O O . LEU A 1 83 ? -8.275 6.128 31.443 1.00 51.03 83 LEU A O 1
ATOM 664 N N . TYR A 1 84 ? -9.062 5.785 29.368 1.00 54.75 84 TYR A N 1
ATOM 665 C CA . TYR A 1 84 ? -8.338 6.916 28.793 1.00 54.75 84 TYR A CA 1
ATOM 666 C C . TYR A 1 84 ? -9.188 8.175 28.581 1.00 54.75 84 TYR A C 1
ATOM 668 O O . TYR A 1 84 ? -8.581 9.218 28.342 1.00 54.75 84 TYR A O 1
ATOM 676 N N . GLN A 1 85 ? -10.532 8.101 28.672 1.00 54.97 85 GLN A N 1
ATOM 677 C CA . GLN A 1 85 ? -11.548 9.189 28.631 1.00 54.97 85 GLN A CA 1
ATOM 678 C C . GLN A 1 85 ? -11.401 10.283 27.542 1.00 54.97 85 GLN A C 1
ATOM 680 O O . GLN A 1 85 ? -12.241 11.173 27.424 1.00 54.97 85 GLN A O 1
ATOM 685 N N . SER A 1 86 ? -10.375 10.227 26.695 1.00 61.59 86 SER A N 1
ATOM 686 C CA . SER A 1 86 ? -9.965 11.299 25.797 1.00 61.59 86 SER A CA 1
ATOM 687 C C . SER A 1 86 ? -9.976 10.821 24.354 1.00 61.59 86 SER A C 1
ATOM 689 O O . SER A 1 86 ? -9.223 9.926 23.960 1.00 61.59 86 SER A O 1
ATOM 691 N N . ARG A 1 87 ? -10.797 11.486 23.532 1.00 66.56 87 ARG A N 1
ATOM 692 C CA . ARG A 1 87 ? -10.923 11.249 22.081 1.00 66.56 87 ARG A CA 1
ATOM 693 C C . ARG A 1 87 ? -9.571 11.295 21.352 1.00 66.56 87 ARG A C 1
ATOM 695 O O . ARG A 1 87 ? -9.390 10.594 20.363 1.00 66.56 87 ARG A O 1
ATOM 702 N N . LYS A 1 88 ? -8.609 12.067 21.879 1.00 69.50 88 LYS A N 1
ATOM 703 C CA . LYS A 1 88 ? -7.250 12.218 21.330 1.00 69.50 88 LYS A CA 1
ATOM 704 C C . LYS A 1 88 ? -6.409 10.942 21.424 1.00 69.50 88 LYS A C 1
ATOM 706 O O . LYS A 1 88 ? -5.540 10.714 20.590 1.00 69.50 88 LYS A O 1
ATOM 711 N N . ILE A 1 89 ? -6.640 10.111 22.439 1.00 69.00 89 ILE A N 1
ATOM 712 C CA . ILE A 1 89 ? -5.855 8.887 22.642 1.00 69.00 89 ILE A CA 1
ATOM 713 C C . ILE A 1 89 ? -6.330 7.798 21.680 1.00 69.00 89 ILE A C 1
ATOM 715 O O . ILE A 1 89 ? -5.506 7.118 21.075 1.00 69.00 89 ILE A O 1
ATOM 719 N N . VAL A 1 90 ? -7.643 7.696 21.463 1.00 70.06 90 VAL A N 1
ATOM 720 C CA . VAL A 1 90 ? -8.230 6.759 20.494 1.00 70.06 90 VAL A CA 1
ATOM 721 C C . VAL A 1 90 ? -7.779 7.087 19.069 1.00 70.06 90 VAL A C 1
ATOM 723 O O . VAL A 1 90 ? -7.351 6.191 18.344 1.00 70.06 90 VAL A O 1
ATOM 726 N N . SER A 1 91 ? -7.793 8.365 18.673 1.00 74.56 91 SER A N 1
ATOM 727 C CA . SER A 1 91 ? -7.315 8.769 17.344 1.00 74.56 91 SER A CA 1
ATOM 728 C C . SER A 1 91 ? -5.829 8.464 17.144 1.00 74.56 91 SER A C 1
ATOM 730 O O . SER A 1 91 ? -5.441 7.988 16.079 1.00 74.56 91 SER A O 1
ATOM 732 N N . LEU A 1 92 ? -5.000 8.664 18.172 1.00 75.31 92 LEU A N 1
ATOM 733 C CA . LEU A 1 92 ? -3.571 8.361 18.109 1.00 75.31 92 LEU A CA 1
ATOM 734 C C . LEU A 1 92 ? -3.293 6.853 18.016 1.00 75.31 92 LEU A C 1
ATOM 736 O O . LEU A 1 92 ? -2.396 6.446 17.283 1.00 75.31 92 LEU A O 1
ATOM 740 N N . GLN A 1 93 ? -4.077 6.014 18.697 1.00 74.69 93 GLN A N 1
ATOM 741 C CA . GLN A 1 93 ? -3.982 4.556 18.568 1.00 74.69 93 GLN A CA 1
ATOM 742 C C . GLN A 1 93 ? -4.361 4.075 17.162 1.00 74.69 93 GLN A C 1
ATOM 744 O O . GLN A 1 93 ? -3.662 3.237 16.593 1.00 74.69 93 GLN A O 1
ATOM 749 N N . VAL A 1 94 ? -5.435 4.625 16.584 1.00 80.75 94 VAL A N 1
ATOM 750 C CA . VAL A 1 94 ? -5.846 4.329 15.203 1.00 80.75 94 VAL A CA 1
ATOM 751 C C . VAL A 1 94 ? -4.750 4.733 14.223 1.00 80.75 94 VAL A C 1
ATOM 753 O O . VAL A 1 94 ? -4.332 3.917 13.403 1.00 80.75 94 VAL A O 1
ATOM 756 N N . LEU A 1 95 ? -4.238 5.958 14.348 1.00 84.75 95 LEU A N 1
ATOM 757 C CA . LEU A 1 95 ? -3.169 6.464 13.494 1.00 84.75 95 LEU A CA 1
ATOM 758 C C . LEU A 1 95 ? -1.915 5.590 13.593 1.00 84.75 95 LEU A C 1
ATOM 760 O O . LEU A 1 95 ? -1.369 5.179 12.572 1.00 84.75 95 LEU A O 1
ATOM 764 N N . TYR A 1 96 ? -1.500 5.250 14.815 1.00 82.56 96 TYR A N 1
ATOM 765 C CA . TYR A 1 96 ? -0.353 4.380 15.053 1.00 82.56 96 TYR A CA 1
ATOM 766 C C . TYR A 1 96 ? -0.524 3.025 14.361 1.00 82.56 96 TYR A C 1
ATOM 768 O O . TYR A 1 96 ? 0.399 2.559 13.700 1.00 82.56 96 TYR A O 1
ATOM 776 N N . ARG A 1 97 ? -1.707 2.407 14.451 1.00 82.81 97 ARG A N 1
ATOM 777 C CA . ARG A 1 97 ? -1.983 1.105 13.828 1.00 82.81 97 ARG A CA 1
ATOM 778 C C . ARG A 1 97 ? -1.908 1.156 12.314 1.00 82.81 97 ARG A C 1
ATOM 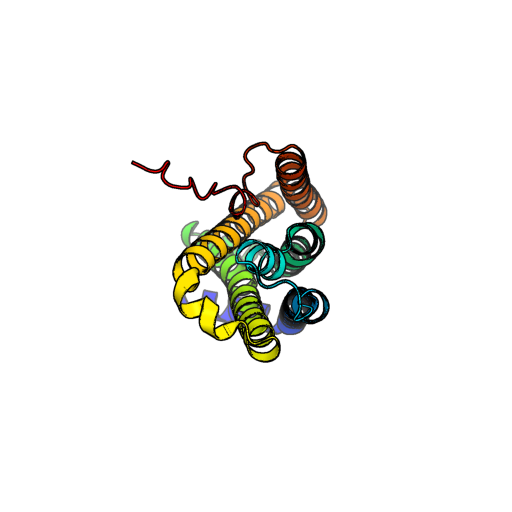780 O O . ARG A 1 97 ? -1.218 0.327 11.733 1.00 82.81 97 ARG A O 1
ATOM 787 N N . VAL A 1 98 ? -2.569 2.139 11.707 1.00 88.19 98 VAL A N 1
ATOM 788 C CA . VAL A 1 98 ? -2.569 2.348 10.253 1.00 88.19 98 VAL A CA 1
ATOM 789 C C . VAL A 1 98 ? -1.138 2.556 9.751 1.00 88.19 98 VAL A C 1
ATOM 791 O O . VAL A 1 98 ? -0.717 1.870 8.815 1.00 88.19 98 VAL A O 1
ATOM 794 N N . CYS A 1 99 ? -0.362 3.420 10.413 1.00 87.56 99 CYS A N 1
ATOM 795 C CA . CYS A 1 99 ? 1.039 3.663 10.071 1.00 87.56 99 CYS A CA 1
ATOM 796 C C . CYS A 1 99 ? 1.908 2.415 10.261 1.00 87.56 99 CYS A C 1
ATOM 798 O O . CYS A 1 99 ? 2.707 2.094 9.386 1.00 87.56 99 CYS A O 1
ATOM 800 N N . PHE A 1 100 ? 1.739 1.682 11.363 1.00 84.94 100 PHE A N 1
ATOM 801 C CA . PHE A 1 100 ? 2.558 0.508 11.666 1.00 84.94 100 PHE A CA 1
ATOM 802 C C . PHE A 1 100 ? 2.295 -0.663 10.709 1.00 84.94 100 PHE A C 1
ATOM 804 O O . PHE A 1 100 ? 3.217 -1.405 10.400 1.00 84.94 100 PHE A O 1
ATOM 811 N N . THR A 1 101 ? 1.074 -0.828 10.189 1.00 85.31 101 THR A N 1
ATOM 812 C CA . THR A 1 101 ? 0.818 -1.756 9.067 1.00 85.31 101 THR A CA 1
ATOM 813 C C . THR A 1 101 ? 1.456 -1.290 7.762 1.00 85.31 101 THR A C 1
ATOM 815 O O . THR A 1 101 ? 1.986 -2.098 7.006 1.00 85.31 101 THR A O 1
ATOM 818 N N . MET A 1 102 ? 1.351 0.006 7.467 1.00 90.31 102 MET A N 1
ATOM 819 C CA . MET A 1 102 ? 1.652 0.558 6.149 1.00 90.31 102 MET A CA 1
ATOM 820 C C . MET A 1 102 ? 3.158 0.718 5.922 1.00 90.31 102 MET A C 1
ATOM 822 O O . MET A 1 102 ? 3.668 0.282 4.894 1.00 90.31 102 MET A O 1
ATOM 826 N N . LEU A 1 103 ? 3.882 1.282 6.894 1.00 90.19 103 LEU A N 1
ATOM 827 C CA . LEU A 1 103 ? 5.301 1.617 6.751 1.00 90.19 103 LEU A CA 1
ATOM 828 C C . LEU A 1 103 ? 6.188 0.395 6.463 1.00 90.19 103 LEU A C 1
ATOM 830 O O . LEU A 1 103 ? 6.979 0.474 5.526 1.00 90.19 103 LEU A O 1
ATOM 834 N N . PRO A 1 104 ? 6.070 -0.747 7.170 1.00 88.44 104 PRO A N 1
ATOM 835 C CA . PRO A 1 104 ? 6.874 -1.924 6.854 1.00 88.44 104 PRO A CA 1
ATOM 836 C C . PRO A 1 104 ? 6.585 -2.465 5.454 1.00 88.44 104 PRO A C 1
ATOM 838 O O . PRO A 1 104 ? 7.520 -2.799 4.733 1.00 88.44 104 PRO A O 1
ATOM 841 N N . MET A 1 105 ? 5.312 -2.503 5.036 1.00 89.56 105 MET A N 1
ATOM 842 C CA . MET A 1 105 ? 4.956 -2.913 3.674 1.00 89.56 105 MET A CA 1
ATOM 843 C C . MET A 1 105 ? 5.556 -1.968 2.630 1.00 89.56 105 MET A C 1
ATOM 845 O O . MET A 1 105 ? 6.068 -2.456 1.626 1.00 89.56 105 MET A O 1
ATOM 849 N N . ALA A 1 106 ? 5.541 -0.656 2.884 1.00 89.44 106 ALA A N 1
ATOM 850 C CA . ALA A 1 106 ? 6.120 0.358 2.007 1.00 89.44 106 ALA A CA 1
ATOM 851 C C . ALA A 1 106 ? 7.634 0.242 1.877 1.00 89.44 106 ALA A C 1
ATOM 853 O O . ALA A 1 106 ? 8.164 0.284 0.767 1.00 89.44 106 ALA A O 1
ATOM 854 N N . ILE A 1 107 ? 8.319 0.038 3.001 1.00 90.12 107 ILE A N 1
ATOM 855 C CA . ILE A 1 107 ? 9.767 -0.147 3.045 1.00 90.12 107 ILE A CA 1
ATOM 856 C C . ILE A 1 107 ? 10.153 -1.422 2.289 1.00 90.12 107 ILE A C 1
ATOM 858 O O . ILE A 1 107 ? 10.995 -1.368 1.396 1.00 90.12 107 ILE A O 1
ATOM 862 N N . ILE A 1 108 ? 9.505 -2.553 2.589 1.00 90.69 108 ILE A N 1
ATOM 863 C CA . ILE A 1 108 ? 9.787 -3.840 1.934 1.00 90.69 108 ILE A CA 1
ATOM 864 C C . ILE A 1 108 ? 9.514 -3.759 0.429 1.00 90.69 108 ILE A C 1
ATOM 866 O O . ILE A 1 108 ? 10.347 -4.183 -0.368 1.00 90.69 108 ILE A O 1
ATOM 870 N N . TRP A 1 109 ? 8.380 -3.174 0.038 1.00 90.06 109 TRP A N 1
ATOM 871 C CA . TRP A 1 109 ? 8.023 -2.972 -1.365 1.00 90.06 109 TRP A CA 1
ATOM 872 C C . TRP A 1 109 ? 9.051 -2.094 -2.090 1.00 90.06 109 TRP A C 1
ATOM 874 O O . TRP A 1 109 ? 9.470 -2.419 -3.200 1.00 90.06 109 TRP A O 1
ATOM 884 N N . GLY A 1 110 ? 9.495 -1.000 -1.462 1.00 87.44 110 GLY A N 1
ATOM 885 C CA . GLY A 1 110 ? 10.506 -0.102 -2.020 1.00 87.44 110 GLY A CA 1
ATOM 886 C C . GLY A 1 110 ? 11.849 -0.801 -2.228 1.00 87.44 110 GLY A C 1
ATOM 887 O O . GLY A 1 110 ? 12.392 -0.766 -3.332 1.00 87.44 110 GLY A O 1
ATOM 888 N N . PHE A 1 111 ? 12.351 -1.501 -1.206 1.00 89.19 111 PHE A N 1
ATOM 889 C CA . PHE A 1 111 ? 13.601 -2.261 -1.302 1.00 89.19 111 PHE A CA 1
ATOM 890 C C . PHE A 1 111 ? 13.538 -3.363 -2.361 1.00 89.19 111 PHE A C 1
ATOM 892 O O . PHE A 1 111 ? 14.476 -3.510 -3.144 1.00 89.19 111 PHE A O 1
ATOM 899 N N . ALA A 1 112 ? 12.435 -4.110 -2.422 1.00 88.75 112 ALA A N 1
ATOM 900 C CA . ALA A 1 112 ? 12.270 -5.170 -3.406 1.00 88.75 112 ALA A CA 1
ATOM 901 C C . ALA A 1 112 ? 12.260 -4.616 -4.839 1.00 88.75 112 ALA A C 1
ATOM 903 O O . ALA A 1 112 ? 12.931 -5.170 -5.702 1.00 88.75 112 ALA A O 1
ATOM 904 N N . ASN A 1 113 ? 11.586 -3.488 -5.090 1.00 85.94 113 ASN A N 1
ATOM 905 C CA . ASN A 1 113 ? 11.620 -2.843 -6.405 1.00 85.94 113 ASN A CA 1
ATOM 906 C C . ASN A 1 113 ? 13.027 -2.354 -6.780 1.00 85.94 113 ASN A C 1
ATOM 908 O O . ASN A 1 113 ? 13.455 -2.585 -7.904 1.00 85.94 113 ASN A O 1
ATOM 912 N N . ILE A 1 114 ? 13.784 -1.754 -5.854 1.00 85.94 114 ILE A N 1
ATOM 913 C CA . ILE A 1 114 ? 15.184 -1.361 -6.115 1.00 85.94 114 ILE A CA 1
ATOM 914 C C . ILE A 1 114 ? 16.033 -2.583 -6.494 1.00 85.94 114 ILE A C 1
ATOM 916 O O . ILE A 1 114 ? 16.838 -2.510 -7.423 1.00 85.94 114 ILE A O 1
ATOM 920 N N . LEU A 1 115 ? 15.831 -3.719 -5.819 1.00 85.69 115 LEU A N 1
ATOM 921 C CA . LEU A 1 115 ? 16.519 -4.970 -6.138 1.00 85.69 115 LEU A CA 1
ATOM 922 C C . LEU A 1 115 ? 16.177 -5.455 -7.552 1.00 85.69 115 LEU A C 1
ATOM 924 O O . LEU A 1 115 ? 17.091 -5.776 -8.307 1.00 85.69 115 LEU A O 1
ATOM 928 N N . VAL A 1 116 ? 14.894 -5.454 -7.934 1.00 83.38 116 VAL A N 1
ATOM 929 C CA . VAL A 1 116 ? 14.461 -5.816 -9.298 1.00 83.38 116 VAL A CA 1
ATOM 930 C C . VAL A 1 116 ? 15.147 -4.938 -10.347 1.00 83.38 116 VAL A C 1
ATOM 932 O O . VAL A 1 116 ? 15.657 -5.448 -11.341 1.00 83.38 116 VAL A O 1
ATOM 935 N N . LEU A 1 117 ? 15.226 -3.628 -10.109 1.00 82.31 117 LEU A N 1
ATOM 936 C CA . LEU A 1 117 ? 15.895 -2.700 -11.025 1.00 82.31 117 LEU A CA 1
ATOM 937 C C . LEU A 1 117 ? 17.402 -2.947 -11.125 1.00 82.31 117 LEU A C 1
ATOM 939 O O . LEU A 1 117 ? 17.968 -2.813 -12.209 1.00 82.31 117 LEU A O 1
ATOM 943 N N . SER A 1 118 ? 18.038 -3.316 -10.013 1.00 82.12 118 SER A N 1
ATOM 944 C CA . SER A 1 118 ? 19.459 -3.666 -9.959 1.00 82.12 118 SER A CA 1
ATOM 945 C C . SER A 1 118 ? 19.773 -4.911 -10.780 1.00 82.12 118 SER A C 1
ATOM 947 O O . SER A 1 118 ? 20.626 -4.862 -11.663 1.00 82.12 118 SER A O 1
ATOM 949 N N . VAL A 1 119 ? 19.034 -5.999 -10.552 1.00 82.00 119 VAL A N 1
ATOM 950 C CA . VAL A 1 119 ? 19.249 -7.282 -11.240 1.00 82.00 119 VAL A CA 1
ATOM 951 C C . VAL A 1 119 ? 19.024 -7.158 -12.747 1.00 82.00 119 VAL A C 1
ATOM 953 O O . VAL A 1 119 ? 19.766 -7.746 -13.527 1.00 82.00 119 VAL A O 1
ATOM 956 N N . ASN A 1 120 ? 18.051 -6.347 -13.162 1.00 76.69 120 ASN A N 1
ATOM 957 C CA . ASN A 1 120 ? 17.699 -6.178 -14.570 1.00 76.69 120 ASN A CA 1
ATOM 958 C C . ASN A 1 120 ? 18.505 -5.075 -15.291 1.00 76.69 120 ASN A C 1
ATOM 960 O O . ASN A 1 120 ? 18.247 -4.798 -16.459 1.00 76.69 120 ASN A O 1
ATOM 964 N N . GLY A 1 121 ? 19.464 -4.418 -14.625 1.00 74.62 121 GLY A N 1
ATOM 965 C CA . GLY A 1 121 ? 20.320 -3.391 -15.240 1.00 74.62 121 GLY A CA 1
ATOM 966 C C . GLY A 1 121 ? 19.650 -2.027 -15.475 1.00 74.62 121 GLY A C 1
ATOM 967 O O . GLY A 1 121 ? 20.200 -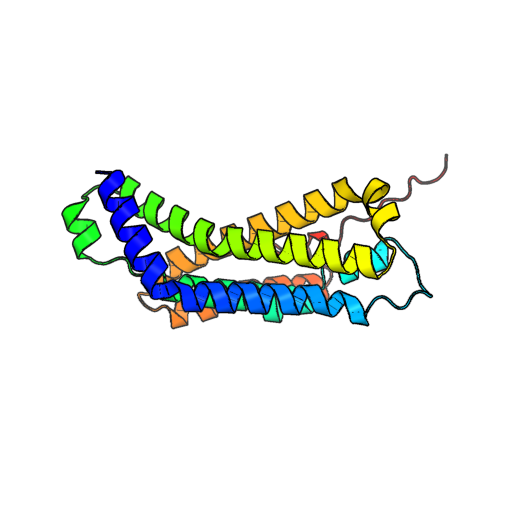1.183 -16.177 1.00 74.62 121 GLY A O 1
ATOM 968 N N . TYR A 1 122 ? 18.488 -1.768 -14.866 1.00 73.88 122 TYR A N 1
ATOM 969 C CA . TYR A 1 122 ? 17.728 -0.516 -15.013 1.00 73.88 122 TYR A CA 1
ATOM 970 C C . TYR A 1 122 ? 18.138 0.580 -14.009 1.00 73.88 122 TYR A C 1
ATOM 972 O O . TYR A 1 122 ? 17.547 1.660 -14.010 1.00 73.88 122 TYR A O 1
ATOM 980 N N . LEU A 1 123 ? 19.147 0.345 -13.156 1.00 74.19 123 LEU A N 1
ATOM 981 C CA . LEU A 1 123 ? 19.597 1.316 -12.142 1.00 74.19 123 LEU A CA 1
ATOM 982 C C . LEU A 1 123 ? 19.999 2.673 -12.728 1.00 74.19 123 LEU A C 1
ATOM 984 O O . LEU A 1 123 ? 19.724 3.700 -12.115 1.00 74.19 123 LEU A O 1
ATOM 988 N N . ASN A 1 124 ? 20.593 2.693 -13.922 1.00 71.75 124 ASN A N 1
ATOM 989 C CA . ASN A 1 124 ? 21.032 3.937 -14.560 1.00 71.75 124 ASN A CA 1
ATOM 990 C C . ASN A 1 124 ? 19.846 4.862 -14.891 1.00 71.75 124 ASN A C 1
ATOM 992 O O . ASN A 1 124 ? 19.946 6.072 -14.726 1.00 71.75 124 ASN A O 1
ATOM 996 N N . PHE A 1 125 ? 18.688 4.294 -15.244 1.00 68.62 125 PHE A N 1
ATOM 997 C CA . PHE A 1 125 ? 17.453 5.048 -15.498 1.00 68.62 125 PHE A CA 1
ATOM 998 C C . PHE A 1 125 ? 16.773 5.546 -14.223 1.00 68.62 125 PHE A C 1
ATOM 1000 O O . PHE A 1 125 ? 15.923 6.437 -14.283 1.00 68.62 125 PHE A O 1
ATOM 1007 N N . LEU A 1 126 ? 17.144 5.003 -13.058 1.00 69.38 126 LEU A N 1
ATOM 1008 C CA . LEU A 1 126 ? 16.684 5.533 -11.783 1.00 69.38 126 LEU A CA 1
ATOM 1009 C C . LEU A 1 126 ? 17.145 6.988 -11.625 1.00 69.38 126 LEU A C 1
ATOM 1011 O O . LEU A 1 126 ? 16.374 7.799 -11.136 1.00 69.38 126 LEU A O 1
ATOM 1015 N N . GLY A 1 127 ? 18.346 7.338 -12.099 1.00 70.31 127 GLY A N 1
ATOM 1016 C CA . GLY A 1 127 ? 18.876 8.704 -12.036 1.00 70.31 127 GLY A CA 1
ATOM 1017 C C . GLY A 1 127 ? 18.018 9.740 -12.770 1.00 70.31 127 GLY A C 1
ATOM 1018 O O . GLY A 1 127 ? 17.862 10.853 -12.278 1.00 70.31 127 GLY A O 1
ATOM 1019 N N . ASP A 1 128 ? 17.386 9.353 -13.879 1.00 75.06 128 ASP A N 1
ATOM 1020 C CA . ASP A 1 128 ? 16.546 10.254 -14.680 1.00 75.06 128 ASP A CA 1
ATOM 1021 C C . ASP A 1 128 ? 15.072 10.227 -14.246 1.00 75.06 128 ASP A C 1
ATOM 1023 O O . ASP A 1 128 ? 14.353 11.223 -14.346 1.00 75.06 128 ASP A O 1
ATOM 1027 N N . LEU A 1 129 ? 14.602 9.085 -13.733 1.00 77.00 129 LEU A N 1
ATOM 1028 C CA . LEU A 1 129 ? 13.189 8.838 -13.422 1.00 77.00 129 LEU A CA 1
ATOM 1029 C C . LEU A 1 129 ? 12.890 8.743 -11.916 1.00 77.00 129 LEU A C 1
ATOM 1031 O O . LEU A 1 129 ? 11.748 8.465 -11.542 1.00 77.00 129 LEU A O 1
ATOM 1035 N N .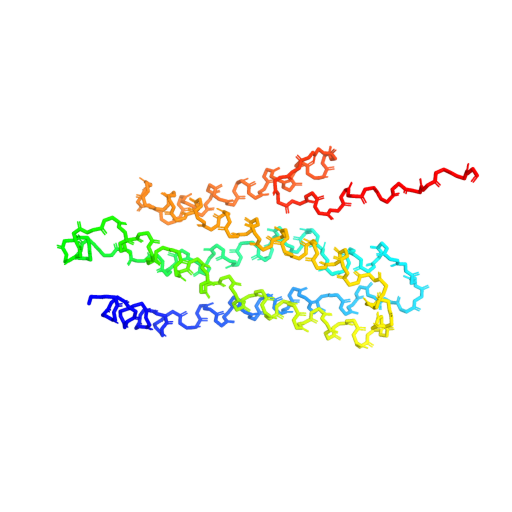 TRP A 1 130 ? 13.855 9.004 -11.029 1.00 81.50 130 TRP A N 1
ATOM 1036 C CA . TRP A 1 130 ? 13.660 8.881 -9.576 1.00 81.50 130 TRP A CA 1
ATOM 1037 C C . TRP A 1 130 ? 12.512 9.753 -9.066 1.00 81.50 130 TRP A C 1
ATOM 1039 O O . TRP A 1 130 ? 11.692 9.290 -8.278 1.00 81.50 130 TRP A O 1
ATOM 1049 N N . LEU A 1 131 ? 12.427 11.002 -9.530 1.00 80.81 131 LEU A N 1
ATOM 1050 C CA . LEU A 1 131 ? 11.443 11.978 -9.070 1.00 80.81 131 LEU A CA 1
ATOM 1051 C C . LEU A 1 131 ? 10.009 11.557 -9.452 1.00 80.81 131 LEU A C 1
ATOM 1053 O O . LEU A 1 131 ? 9.162 11.461 -8.557 1.00 80.81 131 LEU A O 1
ATOM 1057 N N . PRO A 1 132 ? 9.698 11.217 -10.724 1.00 81.81 132 PRO A N 1
ATOM 1058 C CA . PRO A 1 132 ? 8.369 10.720 -11.070 1.00 81.81 132 PRO A CA 1
ATOM 1059 C C . PRO A 1 132 ? 8.034 9.378 -10.402 1.00 81.81 132 PRO A C 1
ATOM 1061 O O . PRO A 1 132 ? 6.873 9.165 -10.048 1.00 81.81 132 PRO A O 1
ATOM 1064 N N . ILE A 1 133 ? 9.009 8.488 -10.176 1.00 83.50 133 ILE A N 1
ATOM 1065 C CA . ILE A 1 133 ? 8.790 7.241 -9.422 1.00 83.50 133 ILE A CA 1
ATOM 1066 C C . ILE A 1 133 ? 8.438 7.554 -7.961 1.00 83.50 133 ILE A C 1
ATOM 1068 O O . ILE A 1 133 ? 7.466 7.009 -7.434 1.00 83.50 133 ILE A O 1
ATOM 1072 N N . LEU A 1 13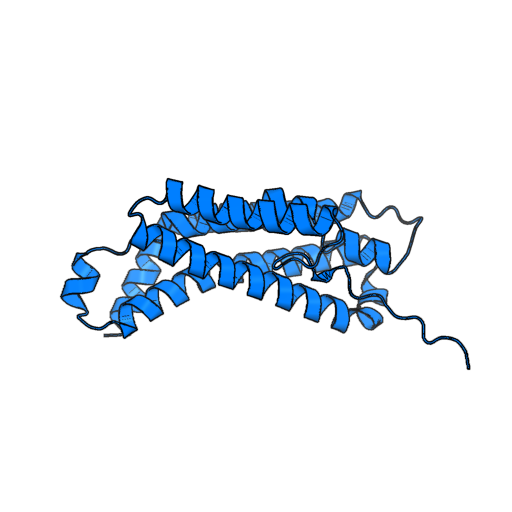4 ? 9.171 8.468 -7.321 1.00 85.88 134 LEU A N 1
ATOM 1073 C CA . LEU A 1 134 ? 8.953 8.874 -5.935 1.00 85.88 134 LEU A CA 1
ATOM 1074 C C . LEU A 1 134 ? 7.571 9.505 -5.740 1.00 85.88 134 LEU A C 1
ATOM 1076 O O . LEU A 1 134 ? 6.856 9.110 -4.822 1.00 85.88 134 LEU A O 1
ATOM 1080 N N . ILE A 1 135 ? 7.158 10.428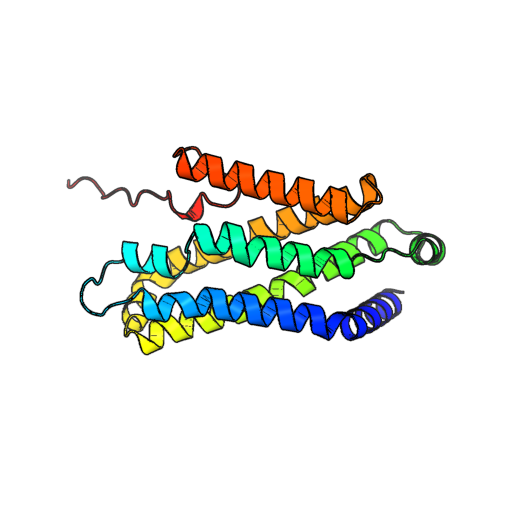 -6.616 1.00 85.56 135 ILE A N 1
ATOM 1081 C CA . ILE A 1 135 ? 5.824 11.052 -6.547 1.00 85.56 135 ILE A CA 1
ATOM 1082 C C . ILE A 1 135 ? 4.726 9.985 -6.611 1.00 85.56 135 ILE A C 1
ATOM 1084 O O . ILE A 1 135 ? 3.793 10.005 -5.807 1.00 85.56 135 ILE A O 1
ATOM 1088 N N . ARG A 1 136 ? 4.838 9.029 -7.541 1.00 84.00 136 ARG A N 1
ATOM 1089 C CA . ARG A 1 136 ? 3.852 7.950 -7.705 1.00 84.00 136 ARG A CA 1
ATOM 1090 C C . ARG A 1 136 ? 3.838 6.997 -6.511 1.00 84.00 136 ARG A C 1
ATOM 1092 O O . ARG A 1 136 ? 2.761 6.595 -6.078 1.00 84.00 136 ARG A O 1
ATOM 1099 N N . ALA A 1 137 ? 5.004 6.682 -5.949 1.00 87.00 137 ALA A N 1
ATOM 1100 C CA . ALA A 1 137 ? 5.113 5.871 -4.740 1.00 87.00 137 ALA A CA 1
ATOM 1101 C C . ALA A 1 137 ? 4.459 6.569 -3.540 1.00 87.00 137 ALA A C 1
ATOM 1103 O O . ALA A 1 137 ? 3.633 5.967 -2.856 1.00 87.00 137 ALA A O 1
ATOM 1104 N N . VAL A 1 138 ? 4.765 7.849 -3.316 1.00 88.94 138 VAL A N 1
ATOM 1105 C CA . VAL A 1 138 ? 4.153 8.652 -2.248 1.00 88.94 138 VAL A CA 1
ATOM 1106 C C . VAL A 1 138 ? 2.637 8.711 -2.424 1.00 88.94 138 VAL A C 1
ATOM 1108 O O . VAL A 1 138 ? 1.908 8.463 -1.466 1.00 88.94 138 VAL A O 1
ATOM 1111 N N . TYR A 1 139 ? 2.155 8.958 -3.644 1.00 88.62 139 TYR A N 1
ATOM 1112 C CA . TYR A 1 139 ? 0.725 8.958 -3.947 1.00 88.62 139 TYR A CA 1
ATOM 1113 C C . TYR A 1 139 ? 0.065 7.618 -3.600 1.00 88.62 139 TYR A C 1
ATOM 1115 O O . TYR A 1 139 ? -0.928 7.605 -2.874 1.00 88.62 139 TYR A O 1
ATOM 1123 N N . LEU A 1 140 ? 0.634 6.494 -4.053 1.00 88.56 140 LEU A N 1
ATOM 1124 C CA . LEU A 1 140 ? 0.119 5.154 -3.764 1.00 88.56 140 LEU A CA 1
ATOM 1125 C C . LEU A 1 140 ? -0.019 4.928 -2.255 1.00 88.56 140 LEU A C 1
ATOM 1127 O O . LEU A 1 140 ? -1.077 4.520 -1.779 1.00 88.56 140 LEU A O 1
ATOM 1131 N N . TRP A 1 141 ? 1.032 5.225 -1.493 1.00 90.50 141 TRP A N 1
ATOM 1132 C CA . TRP A 1 141 ? 1.053 4.990 -0.052 1.00 90.50 141 TRP A CA 1
ATOM 1133 C C . TRP A 1 141 ? 0.116 5.932 0.712 1.00 90.50 141 TRP A C 1
ATOM 1135 O O . TRP A 1 141 ? -0.565 5.481 1.633 1.00 90.50 141 TRP A O 1
ATOM 1145 N N . ILE A 1 142 ? -0.020 7.196 0.301 1.00 90.12 142 ILE A N 1
ATOM 1146 C CA . ILE A 1 142 ? -1.047 8.106 0.841 1.00 90.12 142 ILE A CA 1
ATOM 1147 C C . ILE A 1 142 ? -2.447 7.540 0.591 1.00 90.12 142 ILE A C 1
ATOM 1149 O O . ILE A 1 142 ? -3.298 7.556 1.481 1.00 90.12 142 ILE A O 1
ATOM 1153 N N . ALA A 1 143 ? -2.688 7.005 -0.600 1.00 89.25 143 ALA A N 1
ATOM 1154 C CA . ALA A 1 143 ? -3.983 6.464 -0.963 1.00 89.25 143 ALA A CA 1
ATOM 1155 C C . ALA A 1 143 ? -4.298 5.182 -0.156 1.00 89.25 143 ALA A C 1
ATOM 1157 O O . ALA A 1 143 ? -5.380 5.059 0.420 1.00 89.25 143 ALA A O 1
ATOM 1158 N N . VAL A 1 144 ? -3.322 4.284 0.021 1.00 90.25 144 VAL A N 1
ATOM 1159 C CA . VAL A 1 144 ? -3.423 3.117 0.923 1.00 90.25 144 VAL A CA 1
ATOM 1160 C C . VAL A 1 144 ? -3.683 3.548 2.372 1.00 90.25 144 VAL A C 1
ATOM 1162 O O . VAL A 1 144 ? -4.535 2.969 3.045 1.00 90.25 144 VAL A O 1
ATOM 1165 N N . PHE A 1 145 ? -3.005 4.594 2.850 1.00 90.56 145 PHE A N 1
ATOM 1166 C CA . PHE A 1 145 ? -3.201 5.150 4.190 1.00 90.56 145 PHE A CA 1
ATOM 1167 C C . PHE A 1 145 ? -4.627 5.684 4.398 1.00 90.56 145 PHE A C 1
ATOM 1169 O O . PHE A 1 145 ? -5.272 5.353 5.396 1.00 90.56 145 PHE A O 1
ATOM 1176 N N . LEU A 1 146 ? -5.152 6.455 3.440 1.00 91.38 146 LEU A N 1
ATOM 1177 C CA . LEU A 1 146 ? -6.529 6.960 3.462 1.00 91.38 146 LEU A CA 1
ATOM 1178 C C . LEU A 1 146 ? -7.547 5.816 3.463 1.00 91.38 146 LEU A C 1
ATOM 1180 O O . LEU A 1 146 ? -8.491 5.831 4.255 1.00 91.38 146 LEU A O 1
ATOM 1184 N N . LEU A 1 147 ? -7.333 4.794 2.631 1.00 91.06 147 LEU A N 1
ATOM 1185 C CA . LEU A 1 147 ? -8.179 3.602 2.617 1.00 91.06 147 LEU A CA 1
ATOM 1186 C C . LEU A 1 147 ? -8.124 2.860 3.961 1.00 91.06 147 LEU A C 1
ATOM 1188 O O . LEU A 1 147 ? -9.153 2.393 4.450 1.00 91.06 147 LEU A O 1
ATOM 1192 N N . GLY A 1 148 ? -6.955 2.802 4.600 1.00 90.25 148 GLY A N 1
ATOM 1193 C CA . GLY A 1 148 ? -6.784 2.270 5.950 1.00 90.25 148 GLY A CA 1
ATOM 1194 C C . GLY A 1 148 ? -7.623 3.009 6.988 1.00 90.25 148 GLY A C 1
ATOM 1195 O O . GLY A 1 148 ? -8.352 2.374 7.751 1.00 90.25 148 GLY A O 1
ATOM 1196 N N . LEU A 1 149 ? -7.599 4.345 6.976 1.00 90.44 149 LEU A N 1
ATOM 1197 C CA . LEU A 1 149 ? -8.431 5.166 7.863 1.00 90.44 149 LEU A CA 1
ATOM 1198 C C . LEU A 1 149 ? -9.927 4.922 7.636 1.00 90.44 149 LEU A C 1
ATOM 1200 O O . LEU A 1 149 ? -10.656 4.696 8.603 1.00 90.44 149 LEU A O 1
ATOM 1204 N N . ILE A 1 150 ? -10.378 4.905 6.378 1.00 90.56 150 ILE A N 1
ATOM 1205 C CA . ILE A 1 150 ? -11.776 4.604 6.023 1.00 90.56 150 ILE A CA 1
ATOM 1206 C C . ILE A 1 150 ? -12.170 3.227 6.565 1.00 90.56 150 ILE A C 1
ATOM 1208 O O . ILE A 1 150 ? -13.206 3.086 7.211 1.00 90.56 150 ILE A O 1
ATOM 1212 N N . THR A 1 151 ? -11.312 2.224 6.377 1.00 90.56 151 THR A N 1
ATOM 1213 C CA . THR A 1 151 ? -11.547 0.853 6.847 1.00 90.56 151 THR A CA 1
ATOM 1214 C C . THR A 1 151 ? -11.685 0.787 8.364 1.00 90.56 151 THR A C 1
ATOM 1216 O O . THR A 1 151 ? -12.584 0.115 8.868 1.00 90.56 151 THR A O 1
ATOM 1219 N N . VAL A 1 152 ? -10.833 1.497 9.109 1.00 87.19 152 VAL A N 1
ATOM 1220 C CA . VAL A 1 152 ? -10.922 1.538 10.575 1.00 87.19 152 VAL A CA 1
ATOM 1221 C C . VAL A 1 152 ? -12.229 2.186 11.020 1.00 87.19 152 VAL A C 1
ATOM 1223 O O . VAL A 1 152 ? -12.922 1.637 11.876 1.00 87.19 152 VAL A O 1
ATOM 1226 N N . MET A 1 153 ? -12.600 3.317 10.418 1.00 87.00 153 MET A N 1
ATOM 1227 C CA . MET A 1 153 ? -13.852 4.005 10.740 1.00 87.00 153 MET A CA 1
ATOM 1228 C C . MET A 1 153 ? -15.071 3.130 10.431 1.00 87.00 153 MET A C 1
ATOM 1230 O O . MET A 1 153 ? -15.981 3.038 11.254 1.00 87.00 153 MET A O 1
ATOM 1234 N N . LEU A 1 154 ? -15.061 2.416 9.303 1.00 86.94 154 LEU A N 1
ATOM 1235 C CA . LEU A 1 154 ? -16.101 1.451 8.942 1.00 86.94 154 LEU A CA 1
ATOM 1236 C C . LEU A 1 154 ? -16.157 0.269 9.911 1.00 86.94 154 LEU A C 1
ATOM 1238 O O . LEU A 1 154 ? -17.249 -0.144 10.295 1.00 86.94 154 LEU A O 1
ATOM 1242 N N . ALA A 1 155 ? -15.013 -0.261 10.346 1.00 86.75 155 ALA A N 1
ATOM 1243 C CA . ALA A 1 155 ? -14.961 -1.358 11.313 1.00 86.75 155 ALA A CA 1
ATOM 1244 C C . ALA A 1 155 ? -15.556 -0.951 12.667 1.00 86.75 155 ALA A C 1
ATOM 1246 O O . ALA A 1 155 ? -16.259 -1.744 13.294 1.00 86.75 155 ALA A O 1
ATOM 1247 N N . ILE A 1 156 ? -15.327 0.295 13.093 1.00 82.19 156 ILE A N 1
ATOM 1248 C CA . ILE A 1 156 ? -15.925 0.861 14.308 1.00 82.19 156 ILE A CA 1
ATOM 1249 C C . ILE A 1 156 ? -17.434 1.075 14.120 1.00 82.19 156 ILE A C 1
ATOM 1251 O O . ILE A 1 156 ? -18.214 0.675 14.982 1.00 82.19 156 ILE A O 1
ATOM 1255 N N . ALA A 1 157 ? -17.855 1.665 12.997 1.00 83.88 157 ALA A N 1
ATOM 1256 C CA . ALA A 1 157 ? -19.255 2.001 12.730 1.00 83.88 157 ALA A CA 1
ATOM 1257 C C . ALA A 1 157 ? -20.148 0.761 12.559 1.00 83.88 157 ALA A C 1
ATOM 1259 O O . ALA A 1 157 ? -21.228 0.681 13.137 1.00 83.88 157 ALA A O 1
ATOM 1260 N N . THR A 1 158 ? -19.683 -0.227 11.794 1.00 84.56 158 THR A N 1
ATOM 1261 C CA . THR A 1 158 ? -20.438 -1.458 11.498 1.00 84.56 158 THR A CA 1
ATOM 1262 C C . THR A 1 158 ? -20.309 -2.516 12.589 1.00 84.56 158 THR A C 1
ATOM 1264 O O . THR A 1 158 ? -21.036 -3.508 12.564 1.00 84.56 158 THR A O 1
ATOM 1267 N N . LYS A 1 159 ? -19.359 -2.347 13.525 1.00 83.06 159 LYS A N 1
ATOM 1268 C CA . LYS A 1 159 ? -18.952 -3.351 14.526 1.00 83.06 159 LYS A CA 1
ATOM 1269 C C . LYS A 1 159 ? -18.548 -4.706 13.921 1.00 83.06 159 LYS A C 1
ATOM 1271 O O . LYS A 1 159 ? -18.414 -5.689 14.646 1.00 83.06 159 LYS A O 1
ATOM 1276 N N . SER A 1 160 ? -18.328 -4.768 12.607 1.00 83.94 160 SER A N 1
ATOM 1277 C CA . SER A 1 160 ? -17.997 -5.984 11.873 1.00 83.94 160 SER A CA 1
ATOM 1278 C C . SER A 1 160 ? -16.780 -5.747 10.992 1.00 83.94 160 SER A C 1
ATOM 1280 O O . SER A 1 160 ? -16.814 -5.007 10.009 1.00 83.94 160 SER A O 1
ATOM 1282 N N . LYS A 1 161 ? -15.685 -6.431 11.331 1.00 86.19 161 LYS A N 1
ATOM 1283 C CA . LYS A 1 161 ? -14.433 -6.376 10.564 1.00 86.19 161 LYS A CA 1
ATOM 1284 C C . LYS A 1 161 ? -14.613 -6.892 9.137 1.00 86.19 161 LYS A C 1
ATOM 1286 O O . LYS A 1 161 ? -14.003 -6.369 8.213 1.00 86.19 161 LYS A O 1
ATOM 1291 N N . LEU A 1 162 ? -15.467 -7.900 8.971 1.00 88.00 162 LEU A N 1
ATOM 1292 C CA . LEU A 1 162 ? -15.745 -8.536 7.689 1.00 88.00 162 LEU A CA 1
ATOM 1293 C C . LEU A 1 162 ? -16.543 -7.603 6.768 1.00 88.00 162 LEU A C 1
ATOM 1295 O O . LEU A 1 162 ? -16.187 -7.449 5.605 1.00 88.00 162 LEU A O 1
ATOM 1299 N N . ILE A 1 163 ? -17.554 -6.901 7.290 1.00 88.00 163 ILE A N 1
ATOM 1300 C CA . ILE A 1 163 ? -18.303 -5.906 6.503 1.00 88.00 163 ILE A CA 1
ATOM 1301 C C . ILE A 1 163 ? -17.393 -4.733 6.118 1.00 88.00 163 ILE A C 1
ATOM 1303 O O . ILE A 1 163 ? -17.388 -4.312 4.963 1.00 88.00 163 ILE A O 1
ATOM 1307 N N . ALA A 1 164 ? -16.571 -4.244 7.052 1.00 89.31 164 ALA A N 1
ATOM 1308 C CA . ALA A 1 164 ? -15.605 -3.185 6.769 1.00 89.31 164 ALA A CA 1
ATOM 1309 C C . ALA A 1 164 ? -14.594 -3.586 5.683 1.00 89.31 164 ALA A C 1
ATOM 1311 O O . ALA A 1 164 ? -14.295 -2.777 4.808 1.00 89.31 164 ALA A O 1
ATOM 1312 N N . PHE A 1 165 ? -14.123 -4.839 5.694 1.00 91.19 165 PHE A N 1
ATOM 1313 C CA . PHE A 1 165 ? -13.289 -5.383 4.623 1.00 91.19 165 PHE A CA 1
ATOM 1314 C C . PHE A 1 165 ? -13.986 -5.303 3.265 1.00 91.19 165 PHE A C 1
ATOM 1316 O O . PHE A 1 165 ? -13.419 -4.745 2.330 1.00 91.19 165 PHE A O 1
ATOM 1323 N N . PHE A 1 166 ? -15.211 -5.829 3.153 1.00 92.06 166 PHE A N 1
ATOM 1324 C CA . PHE A 1 166 ? -15.928 -5.874 1.878 1.00 92.06 166 PHE A CA 1
ATOM 1325 C C . PHE A 1 166 ? -16.231 -4.486 1.324 1.00 92.06 166 PHE A C 1
ATOM 1327 O O . PHE A 1 166 ? -16.077 -4.273 0.125 1.00 92.06 166 PHE A O 1
ATOM 1334 N N . ILE A 1 167 ? -16.599 -3.527 2.177 1.00 92.12 167 ILE A N 1
ATOM 1335 C CA . ILE A 1 167 ? -16.831 -2.147 1.739 1.00 92.12 167 ILE A CA 1
ATOM 1336 C C . ILE A 1 167 ? -15.522 -1.530 1.233 1.00 92.12 167 ILE A C 1
ATOM 1338 O O . ILE A 1 167 ? -15.489 -1.013 0.118 1.00 92.12 167 ILE A O 1
ATOM 1342 N N . SER A 1 168 ? -14.427 -1.627 1.989 1.00 91.44 168 SER A N 1
ATOM 1343 C CA . SER A 1 168 ? -13.129 -1.080 1.567 1.00 91.44 168 SER A CA 1
ATOM 1344 C C . SER A 1 168 ? -12.578 -1.757 0.312 1.00 91.44 168 SER A C 1
ATOM 1346 O O . SER A 1 168 ? -12.045 -1.089 -0.576 1.00 91.44 168 SER A O 1
ATOM 1348 N N . PHE A 1 169 ? -12.752 -3.073 0.193 1.00 90.56 169 PHE A N 1
ATOM 1349 C CA . PHE A 1 169 ? -12.413 -3.819 -1.013 1.00 90.56 169 PHE A CA 1
ATOM 1350 C C . PHE A 1 169 ? -13.306 -3.422 -2.200 1.00 90.56 169 PHE A C 1
ATOM 1352 O O . PHE A 1 169 ? -12.825 -3.321 -3.329 1.00 90.56 169 PHE A O 1
ATOM 1359 N N . GLY A 1 170 ? -14.579 -3.108 -1.955 1.00 90.75 170 GLY A N 1
ATOM 1360 C CA . GLY A 1 170 ? -15.496 -2.540 -2.942 1.00 90.75 170 GLY A CA 1
ATOM 1361 C C . GLY A 1 170 ? -15.040 -1.170 -3.450 1.00 90.75 170 GLY A C 1
ATOM 1362 O O . GLY A 1 170 ? -14.988 -0.961 -4.658 1.00 90.75 170 GLY A O 1
ATOM 1363 N N . ILE A 1 171 ? -14.616 -0.264 -2.561 1.00 89.69 171 ILE A N 1
ATOM 1364 C CA . ILE A 1 171 ? -14.047 1.046 -2.939 1.00 89.69 171 ILE A CA 1
ATOM 1365 C C . ILE A 1 171 ? -12.789 0.850 -3.805 1.00 89.69 171 ILE A C 1
ATOM 1367 O O . ILE A 1 171 ? -12.648 1.492 -4.849 1.00 89.69 171 ILE A O 1
ATOM 1371 N N . ASN A 1 172 ? -11.900 -0.074 -3.423 1.00 90.69 172 ASN A N 1
ATOM 1372 C CA . ASN A 1 172 ? -10.732 -0.441 -4.229 1.00 90.69 172 ASN A CA 1
ATOM 1373 C C . ASN A 1 172 ? -11.136 -0.966 -5.624 1.00 90.69 172 ASN A C 1
ATOM 1375 O O . ASN A 1 172 ? -10.597 -0.518 -6.635 1.00 90.69 172 ASN A O 1
ATOM 1379 N N . SER A 1 173 ? -12.138 -1.847 -5.692 1.00 87.12 173 SER A N 1
ATOM 1380 C CA . SER A 1 173 ? -12.653 -2.433 -6.941 1.00 87.12 173 SER A CA 1
ATOM 1381 C C . SER A 1 173 ? -13.291 -1.397 -7.868 1.00 87.12 173 SER A C 1
ATOM 1383 O O . SER A 1 173 ? -13.047 -1.408 -9.077 1.00 87.12 173 SER A O 1
ATOM 1385 N N . LEU A 1 174 ? -14.058 -0.454 -7.318 1.00 87.38 174 LEU A N 1
ATOM 1386 C CA . LEU A 1 174 ? -14.625 0.664 -8.075 1.00 87.38 174 LEU A CA 1
ATOM 1387 C C . LEU A 1 174 ? -13.521 1.563 -8.640 1.00 87.38 174 LEU A C 1
ATOM 1389 O O . LEU A 1 174 ? -13.540 1.896 -9.822 1.00 87.38 174 LEU A O 1
ATOM 1393 N N . SER A 1 175 ? -12.520 1.897 -7.824 1.00 85.38 175 SER A N 1
ATOM 1394 C CA . SER A 1 175 ? -11.364 2.693 -8.253 1.00 85.38 175 SER A CA 1
ATOM 1395 C C . SER A 1 175 ? -10.587 2.013 -9.384 1.00 85.38 175 SER A C 1
ATOM 1397 O O . SER A 1 175 ? -10.237 2.648 -10.379 1.00 85.38 175 SER A O 1
ATOM 1399 N N . PHE A 1 176 ? -10.384 0.699 -9.284 1.00 84.94 176 PHE A N 1
ATOM 1400 C CA . PHE A 1 176 ? -9.741 -0.094 -10.327 1.00 84.94 176 PHE A CA 1
ATOM 1401 C C . PHE A 1 176 ? -10.568 -0.137 -11.627 1.00 84.94 176 PHE A C 1
ATOM 1403 O O . PHE A 1 176 ? -10.025 0.042 -12.720 1.00 84.94 176 PHE A O 1
ATOM 1410 N N . THR A 1 177 ? -11.893 -0.272 -11.517 1.00 83.69 177 THR A N 1
ATOM 1411 C CA . THR A 1 177 ? -12.822 -0.240 -12.662 1.00 83.69 177 THR A CA 1
ATOM 1412 C C . THR A 1 177 ? -12.793 1.111 -13.381 1.00 83.69 177 THR A C 1
ATOM 1414 O O . THR A 1 177 ? -12.791 1.157 -14.616 1.00 83.69 177 THR A O 1
ATOM 1417 N N . PHE A 1 178 ? -12.710 2.221 -12.636 1.00 81.38 178 PHE A N 1
ATOM 1418 C CA . PHE A 1 178 ? -12.573 3.554 -13.226 1.00 81.38 178 PHE A CA 1
ATOM 1419 C C . PHE A 1 178 ? -11.297 3.690 -14.056 1.00 81.38 178 PHE A C 1
ATOM 1421 O O . PHE A 1 178 ? -11.358 4.224 -15.163 1.00 81.38 178 PHE A O 1
ATOM 1428 N N . VAL A 1 179 ? -10.178 3.127 -13.598 1.00 80.00 179 VAL A N 1
ATOM 1429 C CA . VAL A 1 179 ? -8.922 3.155 -14.360 1.00 80.00 179 VAL A CA 1
ATOM 1430 C C . VAL A 1 179 ? -8.959 2.324 -15.624 1.00 80.00 179 VAL A C 1
ATOM 1432 O O . VAL A 1 179 ? -8.467 2.790 -16.653 1.00 80.00 179 VAL A O 1
ATOM 1435 N N . ILE A 1 180 ? -9.553 1.130 -15.589 1.00 80.62 180 ILE A N 1
ATOM 1436 C CA . ILE A 1 180 ? -9.763 0.341 -16.813 1.00 80.62 180 ILE A CA 1
ATOM 1437 C C . ILE A 1 180 ? -10.629 1.132 -17.802 1.00 80.62 180 ILE A C 1
ATOM 1439 O O . ILE A 1 180 ? -10.351 1.159 -18.998 1.00 80.62 180 ILE A O 1
ATOM 1443 N N . SER A 1 181 ? -11.620 1.861 -17.288 1.00 78.38 181 SER A N 1
ATOM 1444 C CA . SER A 1 181 ? -12.534 2.697 -18.073 1.00 78.38 181 SER A CA 1
ATOM 1445 C C . SER A 1 181 ? -11.952 4.064 -18.472 1.00 78.38 181 SER A C 1
ATOM 1447 O O . SER A 1 181 ? -12.691 4.906 -18.984 1.00 78.38 181 SER A O 1
ATOM 1449 N N . ARG A 1 182 ? -10.652 4.314 -18.235 1.00 72.25 182 ARG A N 1
ATOM 1450 C CA . ARG A 1 182 ? -9.941 5.584 -18.511 1.00 72.25 182 ARG A CA 1
ATOM 1451 C C . ARG A 1 182 ? -10.569 6.823 -17.855 1.00 72.25 182 ARG A C 1
ATOM 1453 O O . ARG A 1 182 ? -10.480 7.929 -18.387 1.00 72.25 182 ARG A O 1
ATOM 1460 N N . ARG A 1 183 ? -11.214 6.644 -16.703 1.00 72.06 183 ARG A N 1
ATOM 1461 C CA . ARG A 1 183 ? -11.749 7.724 -15.868 1.00 72.06 183 ARG A CA 1
ATOM 1462 C C . ARG A 1 183 ? -10.794 8.007 -14.704 1.00 72.06 183 ARG A C 1
ATOM 1464 O O . ARG A 1 183 ? -10.093 7.084 -14.279 1.00 72.06 183 ARG A O 1
ATOM 1471 N N . PRO A 1 184 ? -10.770 9.249 -14.183 1.00 67.75 184 PRO A N 1
ATOM 1472 C CA . PRO A 1 184 ? -9.968 9.571 -13.010 1.00 67.75 184 PRO A CA 1
ATOM 1473 C C . PRO A 1 184 ? -10.368 8.660 -11.851 1.00 67.75 184 PRO A C 1
ATOM 1475 O O . PRO A 1 184 ? -11.551 8.373 -11.643 1.00 67.75 184 PRO A O 1
ATOM 1478 N N . SER A 1 185 ? -9.373 8.175 -11.118 1.00 69.88 185 SER A N 1
ATOM 1479 C CA . SER A 1 185 ? -9.571 7.216 -10.030 1.00 69.88 185 SER A CA 1
ATOM 1480 C C . SER A 1 185 ? -8.856 7.681 -8.778 1.00 69.88 185 SER A C 1
ATOM 1482 O O . SER A 1 185 ? -7.843 8.365 -8.843 1.00 69.88 185 SER A O 1
ATOM 1484 N N . LEU A 1 186 ? -9.350 7.272 -7.617 1.00 64.88 186 LEU A N 1
ATOM 1485 C CA . LEU A 1 186 ? -8.812 7.768 -6.355 1.00 64.88 186 LEU A CA 1
ATOM 1486 C C . LEU A 1 186 ? -7.504 7.073 -5.936 1.00 64.88 186 LEU A C 1
ATOM 1488 O O . LEU A 1 186 ? -6.738 7.636 -5.163 1.00 64.88 186 LEU A O 1
ATOM 1492 N N . PHE A 1 187 ? -7.257 5.851 -6.429 1.00 68.50 187 PHE A N 1
ATOM 1493 C CA . PHE A 1 187 ? -6.110 5.022 -6.017 1.00 68.50 187 PHE A CA 1
ATOM 1494 C C . PHE A 1 187 ? -5.114 4.744 -7.144 1.00 68.50 187 PHE A C 1
ATOM 1496 O O . PHE A 1 187 ? -3.958 4.443 -6.864 1.00 68.50 187 PHE A O 1
ATOM 1503 N N . PHE A 1 188 ? -5.532 4.836 -8.408 1.00 65.69 188 PHE A N 1
ATOM 1504 C CA . PHE A 1 188 ? -4.773 4.303 -9.543 1.00 65.69 188 PHE A CA 1
ATOM 1505 C C . PHE A 1 188 ? -4.444 5.354 -10.625 1.00 65.69 188 PHE A C 1
ATOM 1507 O O . PHE A 1 188 ? -3.929 5.005 -11.693 1.00 65.69 188 PHE A O 1
ATOM 1514 N N . ASP A 1 189 ? -4.676 6.648 -10.358 1.00 64.38 189 ASP A N 1
ATOM 1515 C CA . ASP A 1 189 ? -4.424 7.740 -11.320 1.00 64.38 189 ASP A CA 1
ATOM 1516 C C . ASP A 1 189 ? -2.936 8.076 -11.518 1.00 64.38 189 ASP A C 1
ATOM 1518 O O . ASP A 1 189 ? -2.560 8.840 -12.405 1.00 64.38 189 ASP A O 1
ATOM 1522 N N . PHE A 1 190 ? -2.047 7.440 -10.751 1.00 64.19 190 PHE A N 1
ATOM 1523 C CA . PHE A 1 190 ? -0.593 7.615 -10.836 1.00 64.19 190 PHE A CA 1
ATOM 1524 C C . PHE A 1 190 ? 0.006 7.270 -12.212 1.00 64.19 190 PHE A C 1
ATOM 1526 O O . PHE A 1 190 ? 1.184 7.502 -12.454 1.00 64.19 190 PHE A O 1
ATOM 1533 N N . SER A 1 191 ? -0.784 6.711 -13.125 1.00 50.78 191 SER A N 1
ATOM 1534 C CA . SER A 1 191 ? -0.358 6.247 -14.442 1.00 50.78 191 SER A CA 1
ATOM 1535 C C . SER A 1 191 ? -0.833 7.118 -15.610 1.00 50.78 191 SER A C 1
ATOM 1537 O O . SER A 1 191 ? -0.350 6.930 -16.724 1.00 50.78 191 SER A O 1
ATOM 1539 N N . TYR A 1 192 ? -1.738 8.075 -15.371 1.00 48.47 192 TYR A N 1
ATOM 1540 C CA . TYR A 1 192 ? -2.332 8.930 -16.407 1.00 48.47 192 TYR A CA 1
ATOM 1541 C C . TYR A 1 192 ? -1.707 10.325 -16.482 1.00 48.47 192 TYR A C 1
ATOM 1543 O O . TYR A 1 192 ? -2.225 11.208 -17.170 1.00 48.47 192 TYR A O 1
ATOM 1551 N N . ALA A 1 193 ? -0.564 10.533 -15.818 1.00 41.16 193 ALA A N 1
ATOM 1552 C CA . ALA A 1 193 ? 0.293 11.673 -16.106 1.00 41.16 193 ALA A CA 1
ATOM 1553 C C . ALA A 1 193 ? 0.834 11.501 -17.529 1.00 41.16 193 ALA A C 1
ATOM 1555 O O . ALA A 1 193 ? 1.901 10.932 -17.749 1.00 41.16 193 ALA A O 1
ATOM 1556 N N . ARG A 1 194 ? 0.032 11.954 -18.498 1.00 38.00 194 ARG A N 1
ATOM 1557 C CA . ARG A 1 194 ? 0.419 12.230 -19.870 1.00 38.00 194 ARG A CA 1
ATOM 1558 C C . ARG A 1 194 ? 1.695 13.060 -19.747 1.00 38.00 194 ARG A C 1
ATOM 1560 O O . ARG A 1 194 ? 1.622 14.228 -19.370 1.00 38.00 194 ARG A O 1
ATOM 1567 N N . PHE A 1 195 ? 2.852 12.452 -20.010 1.00 35.84 195 PHE A N 1
ATOM 1568 C CA . PHE A 1 195 ? 4.027 13.195 -20.435 1.00 35.84 195 PHE A CA 1
ATOM 1569 C C . PHE A 1 195 ? 3.540 13.908 -21.697 1.00 35.84 195 PHE A C 1
ATOM 1571 O O . PHE A 1 195 ? 3.462 13.326 -22.778 1.00 35.84 195 PHE A O 1
ATOM 1578 N N . LYS A 1 196 ? 3.026 15.131 -21.536 1.00 33.34 196 LYS A N 1
ATOM 1579 C CA . LYS A 1 196 ? 2.834 16.036 -22.654 1.00 33.34 196 LYS A CA 1
ATOM 1580 C C . LYS A 1 196 ? 4.249 16.159 -23.201 1.00 33.34 196 LYS A C 1
ATOM 1582 O O . LYS A 1 196 ? 5.083 16.803 -22.572 1.00 33.34 196 LYS A O 1
ATOM 1587 N N . ARG A 1 197 ? 4.529 15.487 -24.323 1.00 31.72 197 ARG A N 1
ATOM 1588 C CA . ARG A 1 197 ? 5.550 15.977 -25.242 1.00 31.72 197 ARG A CA 1
ATOM 1589 C C . ARG A 1 197 ? 5.292 17.476 -25.324 1.00 31.72 197 ARG A C 1
ATOM 1591 O O . ARG A 1 197 ? 4.155 17.869 -25.612 1.00 31.72 197 ARG A O 1
ATOM 1598 N N . CYS A 1 198 ? 6.286 18.290 -24.982 1.00 29.31 198 CYS A N 1
ATOM 1599 C CA . CYS A 1 198 ? 6.311 19.635 -25.525 1.00 29.31 198 CYS A CA 1
ATOM 1600 C C . CYS A 1 198 ? 6.042 19.473 -27.027 1.00 29.31 198 CYS A C 1
ATOM 1602 O O . CYS A 1 198 ? 6.727 18.660 -27.651 1.00 29.31 198 CYS A O 1
ATOM 1604 N N . PRO A 1 199 ? 4.994 20.093 -27.591 1.00 32.41 199 PRO A N 1
ATOM 1605 C CA . PRO A 1 199 ? 4.953 20.223 -29.030 1.00 32.41 199 PRO A CA 1
ATOM 1606 C C . PRO A 1 199 ? 6.177 21.054 -29.402 1.00 32.41 199 PRO A C 1
ATOM 1608 O O . PRO A 1 199 ? 6.426 22.090 -28.783 1.00 32.41 199 PRO A O 1
ATOM 1611 N N . ASP A 1 200 ? 6.951 20.525 -30.337 1.00 35.44 200 ASP A N 1
ATOM 1612 C CA . ASP A 1 200 ? 8.059 21.217 -30.969 1.00 35.44 200 ASP A CA 1
ATOM 1613 C C . ASP A 1 200 ? 7.634 22.648 -31.338 1.00 35.44 200 ASP A C 1
ATOM 1615 O O . ASP A 1 200 ? 6.627 22.847 -32.025 1.00 35.44 200 ASP A O 1
ATOM 1619 N N . PHE A 1 201 ? 8.397 23.619 -30.843 1.00 36.25 201 PHE A N 1
ATOM 1620 C CA . PHE A 1 201 ? 8.527 24.966 -31.387 1.00 36.25 201 PHE A CA 1
ATOM 1621 C C . PHE A 1 201 ? 9.995 25.365 -31.291 1.00 36.25 201 PHE A C 1
ATOM 1623 O O . PHE A 1 201 ? 10.588 25.134 -30.210 1.00 36.25 201 PHE A O 1
#

pLDDT: mean 76.0, std 14.29, range [29.31, 92.12]

Sequence (201 aa):
MYHNVIRQQNLLTTAFFRVYLVCGFVSLMISLTGLNNMSSTDFSPENLMTTIFPRHLIFCGLIPTYLLGLLPAIQIRPQDILLYQSRKIVSLQVLYRVCFTMLPMAIIWGFANILVLSVNGYLNFLGDLWLPILIRAVYLWIAVFLLGLITVMLAIATKSKLIAFFISFGINSLSFTFVISRRPSLFFDFSYARFKRCPDF

Radius of gyration: 19.18 Å; chains: 1; bounding box: 42×38×62 Å

Organism: NCBI:txid1256200

Foldseek 3Di:
DVVVLVVVLVVLCVVLVVLLVVLLVLLLVLLLVLLVQQDLPDDDPLSLCCSLCVPVCCLPGNLLSLLSSLLVSPDPDVVCCVVVVDPVSVVVSLLCSLCVSLVSSLVSNVVSNCVSCVVSVNVVVCVVCVVLVVVLSVLQSVLSSVLSSQLSVCCVVVVDNVVSSVVSSVLSVVQSVCVVVVHHGNRPCSSVPPPPPPDDD

Secondary structure (DSSP, 8-state):
-HHHHHHHHHHHHHHTHHHHHHHHHHHHHHHHTHHHH--TT---HHHHHHHHS-HHHIIIIIHHHHHHHHHHH----HHHHHHH--HHHHHHHHHHHHHHHHHHHHHHHHHHHHHHHHHTT-HHHHHHHHHHHHHHHHHHHHHHHHHHHHHHHHHHHHS-HHHHHHHHHHHHHHHHHHHHTT---TTTGGG----------